Protein 1J3M (pdb70)

Solvent-accessible surface area: 12018 Å² total; per-residue (Å²): 84,8,109,63,55,10,200,18,85,56,80,88,0,48,62,72,2,78,54,8,1,165,120,19,34,9,29,38,51,20,79,12,58,15,16,52,40,10,126,87,137,68,58,59,148,97,76,50,23,15,6,0,0,0,15,12,20,73,9,12,7,113,2,18,130,70,38,45,48,0,0,21,8,27,15,13,10,0,0,0,34,95,32,181,128,20,8,21,0,2,6,11,10,12,68,92,12,13,154,37,29,88,124,53,32,42,145,70,3,45,90,17,3,82,66,10,62,66,74,0,33,132,1,19,78,100,43,58,21,122,66,43,11,166,27,93,43,80,94,0,52,70,48,3,69,41,1,2,155,112,32,34,7,30,37,60,21,75,11,61,13,15,54,30,6,110,84,121,61,64,52,126,59,78,55,19,14,6,0,1,0,16,13,25,71,12,11,10,100,2,22,126,45,24,59,39,0,0,26,20,29,15,21,12,0,0,0,49,88,25,165,129,23,10,12,0,2,3,6,8,10,92,72,10,19,188,44,19,76,128,102,18,45,176,66,0,53,78,11,4,86,64,11,72,60,76,0,35,148,3,19,82,127,43

B-factor: mean 29.42, std 8.95, range [5.12, 63.06]

Nearest PDB structures (foldseek):
  1j3m-assembly1_B  TM=1.008E+00  e=5.230E-26  Thermus thermophilus
  1q9u-assembly1_B  TM=8.812E-01  e=5.799E-11  Geobacillus stearothermophilus
  7tj1-assembly1_C  TM=7.420E-01  e=6.033E-09  Brucella abortus 2308
  1j3m-assembly1_B  TM=9.957E-01  e=4.134E-24  Thermus thermophilus
  1q9u-assembly1_B  TM=9.232E-01  e=4.031E-11  Geobacillus stearothermophilus

Secondary structure (DSSP, 8-state):
-EEEEESS-HHHHHHHHHHHHHHTT-EEEEEEEHHHHHHHHH------EEEEEEE-HHHHHHHHHH-GGGGGG-SEEEEEEEETTEEEEEE--HHHHGGGS-HHHHHHHHHHHHHHHH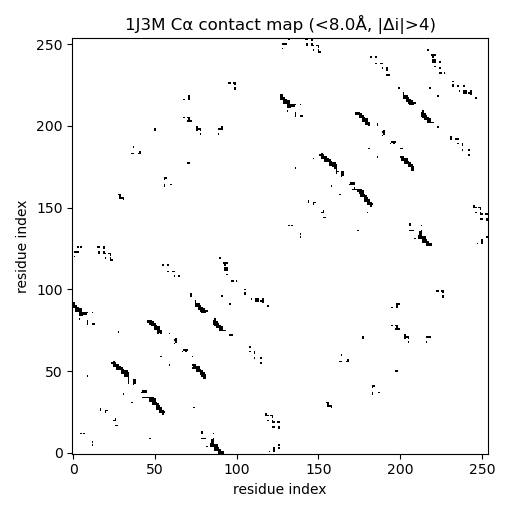HHHHHHHH-/--EEEESS-HHHHHHHHHHHHHHTT-EEEEEEEHHHHHHHHH------EEEEEEE-HHHHHHHHHH-GGGGGT-SEEEEEEEETTEEEEEE--HHHHGGGS-HHHHHHHHHHHHHHHHHHHHHHHH-

Structure (mmCIF, N/CA/C/O backbone):
data_1J3M
#
_entry.id   1J3M
#
_cell.length_a   41.603
_cell.length_b   78.811
_cell.length_c   44.688
_cell.angle_alpha   90.00
_cell.angle_beta   116.64
_cell.angle_gamma   90.00
#
_symmetry.space_group_name_H-M   'P 1 21 1'
#
loop_
_entity.id
_entity.type
_entity.pdbx_description
1 polymer 'the conserved hypothetical protein TT1751'
2 non-polymer 'SULFITE ION'
3 water water
#
loop_
_atom_site.group_PDB
_atom_site.id
_atom_site.type_symbol
_atom_site.label_atom_id
_atom_site.label_alt_id
_atom_site.label_comp_id
_atom_site.label_asym_id
_atom_site.label_entity_id
_atom_site.label_seq_id
_atom_site.pdbx_PDB_ins_code
_atom_site.Cartn_x
_atom_site.Cartn_y
_atom_site.Cartn_z
_atom_site.occupancy
_atom_site.B_iso_or_equiv
_atom_site.auth_seq_id
_atom_site.auth_comp_id
_atom_site.auth_asym_id
_atom_site.auth_atom_id
_atom_site.pdbx_PDB_model_num
ATOM 1 N N . GLY A 1 3 ? -2.620 -2.852 14.626 1.00 42.07 3 GLY A N 1
ATOM 2 C CA . GLY A 1 3 ? -1.397 -3.740 14.520 1.00 41.00 3 GLY A CA 1
ATOM 3 C C . GLY A 1 3 ? -0.202 -2.810 14.577 1.00 39.57 3 GLY A C 1
ATOM 4 O O . GLY A 1 3 ? 0.541 -2.783 15.578 1.00 40.19 3 GLY A O 1
ATOM 5 N N . MET A 1 4 ? -0.063 -2.037 13.490 1.00 36.63 4 MET A N 1
ATOM 6 C CA . MET A 1 4 ? 0.794 -0.877 13.355 1.00 33.94 4 MET A CA 1
ATOM 7 C C . MET A 1 4 ? -0.210 0.321 13.303 1.00 33.37 4 MET A C 1
ATOM 8 O O . MET A 1 4 ? -0.960 0.499 12.313 1.00 32.72 4 MET A O 1
ATOM 13 N N . ARG A 1 5 ? -0.199 1.117 14.356 1.00 31.23 5 ARG A N 1
ATOM 14 C CA . ARG A 1 5 ? -1.168 2.188 14.615 1.00 31.19 5 ARG A CA 1
ATOM 15 C C . ARG A 1 5 ? -0.381 3.229 15.332 1.00 29.52 5 ARG A C 1
ATOM 16 O O . ARG A 1 5 ? 0.386 2.896 16.249 1.00 29.29 5 ARG A O 1
ATOM 24 N N . LYS A 1 6 ? -0.593 4.487 14.991 1.00 28.27 6 LYS A N 1
ATOM 25 C CA . LYS A 1 6 ? 0.053 5.576 15.732 1.00 27.70 6 LYS A CA 1
ATOM 26 C C . LYS A 1 6 ? -0.857 6.785 15.579 1.00 27.48 6 LYS A C 1
ATOM 27 O O . LYS A 1 6 ? -1.474 6.951 14.471 1.00 26.58 6 LYS A O 1
ATOM 33 N N . THR A 1 7 ? -1.039 7.577 16.667 1.00 25.39 7 THR A N 1
ATOM 34 C CA . THR A 1 7 ? -1.824 8.856 16.557 1.00 24.38 7 THR A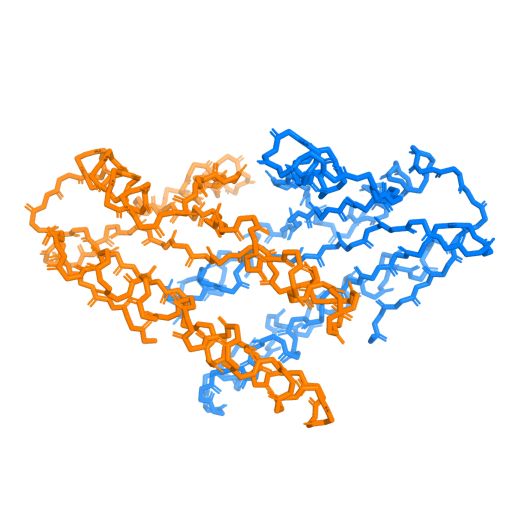 CA 1
ATOM 35 C C . THR A 1 7 ? -0.859 9.979 16.477 1.00 24.62 7 THR A C 1
ATOM 36 O O . THR A 1 7 ? 0.083 10.011 17.243 1.00 24.59 7 THR A O 1
ATOM 40 N N . LEU A 1 8 ? -1.023 10.848 15.498 1.00 24.37 8 LEU A N 1
ATOM 41 C CA . LEU A 1 8 ? -0.190 12.027 15.344 1.00 26.14 8 LEU A CA 1
ATOM 42 C C . LEU A 1 8 ? -0.976 13.287 15.782 1.00 27.38 8 LEU A C 1
ATOM 43 O O . LEU A 1 8 ? -2.197 13.411 15.521 1.00 27.07 8 LEU A O 1
ATOM 48 N N . LYS A 1 9 ? -0.255 14.223 16.404 1.00 27.57 9 LYS A N 1
ATOM 49 C CA . LYS A 1 9 ? -0.810 15.527 16.728 1.00 29.41 9 LYS A CA 1
ATOM 50 C C . LYS A 1 9 ? -0.479 16.362 15.512 1.00 29.13 9 LYS A C 1
ATOM 51 O O . LYS A 1 9 ? 0.625 16.972 15.438 1.00 29.43 9 LYS A O 1
ATOM 57 N N . ALA A 1 10 ? -1.392 16.339 14.524 1.00 25.92 10 ALA A N 1
ATOM 58 C CA . ALA A 1 10 ? -1.081 16.896 13.211 1.00 25.05 10 ALA A CA 1
ATOM 59 C C . ALA A 1 10 ? -2.401 17.120 12.495 1.00 23.59 10 ALA A C 1
ATOM 60 O O . ALA A 1 10 ? -3.372 16.480 12.837 1.00 24.34 10 ALA A O 1
ATOM 62 N N . THR A 1 11 ? -2.484 18.010 11.520 1.00 22.91 11 THR A N 1
ATOM 63 C CA . THR A 1 11 ? -3.782 18.158 10.831 1.00 21.44 11 THR A CA 1
ATOM 64 C C . THR A 1 11 ? -3.815 16.997 9.859 1.00 22.25 11 THR A C 1
ATOM 65 O O . THR A 1 11 ? -2.788 16.320 9.712 1.00 21.39 11 THR A O 1
ATOM 69 N N . LEU A 1 12 ? -4.952 16.793 9.183 1.00 20.33 12 LEU A N 1
ATOM 70 C CA . LEU A 1 12 ? -5.031 15.772 8.168 1.00 23.00 12 LEU A CA 1
ATOM 71 C C . LEU A 1 12 ? -3.983 15.941 7.119 1.00 22.69 12 LEU A C 1
ATOM 72 O O . LEU A 1 12 ? -3.310 14.997 6.800 1.00 22.56 12 LEU A O 1
ATOM 77 N N . ALA A 1 13 ? -3.852 17.147 6.546 1.00 22.65 13 ALA A N 1
ATOM 78 C CA . ALA A 1 13 ? -2.884 17.367 5.433 1.00 22.05 13 ALA A CA 1
ATOM 79 C C . ALA A 1 13 ? -1.489 17.197 5.890 1.00 21.48 13 ALA A C 1
ATOM 80 O O . ALA A 1 13 ? -0.666 16.650 5.164 1.00 20.85 13 ALA A O 1
ATOM 82 N N . GLU A 1 14 ? -1.196 17.620 7.113 1.00 20.50 14 GLU A N 1
ATOM 83 C CA . GLU A 1 14 ? 0.131 17.364 7.659 1.00 21.88 14 GLU A CA 1
ATOM 84 C C . GLU A 1 14 ? 0.408 15.891 7.795 1.00 20.90 14 GLU A C 1
ATOM 85 O O . GLU A 1 14 ? 1.447 15.471 7.419 1.00 22.66 14 GLU A O 1
ATOM 91 N N . ALA A 1 15 ? -0.484 15.154 8.456 1.00 21.06 15 ALA A N 1
ATOM 92 C CA . ALA A 1 15 ? -0.369 13.677 8.611 1.00 22.36 15 ALA A CA 1
ATOM 93 C C . ALA A 1 15 ? -0.184 12.979 7.256 1.00 23.78 15 ALA A C 1
ATOM 94 O O . ALA A 1 15 ? 0.744 12.165 7.036 1.00 22.78 15 ALA A O 1
ATOM 96 N N . ARG A 1 16 ? -1.029 13.349 6.296 1.00 23.76 16 ARG A N 1
ATOM 97 C CA . ARG A 1 16 ? -0.881 12.765 4.979 1.00 22.91 16 ARG A CA 1
ATOM 98 C C . ARG A 1 16 ? 0.469 13.015 4.288 1.00 24.08 16 ARG A C 1
ATOM 99 O O . ARG A 1 16 ? 1.061 12.107 3.685 1.00 23.54 16 ARG A O 1
ATOM 107 N N . ALA A 1 17 ? 0.981 14.247 4.343 1.00 23.38 17 ALA A N 1
ATOM 108 C CA . ALA A 1 17 ? 2.342 14.491 3.835 1.00 21.62 17 ALA A CA 1
ATOM 109 C C . ALA A 1 17 ? 3.430 13.783 4.606 1.00 20.42 17 ALA A C 1
ATOM 110 O O . ALA A 1 17 ? 4.377 13.277 4.022 1.00 21.45 17 ALA A O 1
ATOM 112 N N . GLN A 1 18 ? 3.352 13.745 5.922 1.00 21.15 18 GLN A N 1
ATOM 113 C CA . GLN A 1 18 ? 4.352 13.007 6.644 1.00 21.15 18 GLN A CA 1
ATOM 114 C C . GLN A 1 18 ? 4.301 11.484 6.333 1.00 21.46 18 GLN A C 1
ATOM 115 O O . GLN A 1 18 ? 5.366 10.842 6.283 1.00 20.35 18 GLN A O 1
ATOM 121 N N . VAL A 1 19 ? 3.092 10.901 6.276 1.00 22.38 19 VAL A N 1
ATOM 122 C CA . VAL A 1 19 ? 2.932 9.489 5.830 1.00 22.52 19 VAL A CA 1
ATOM 123 C C . VAL A 1 19 ? 3.541 9.235 4.438 1.00 23.10 19 VAL A C 1
ATOM 124 O O . VAL A 1 19 ? 4.306 8.260 4.262 1.00 25.59 19 VAL A O 1
ATOM 128 N N . GLU A 1 20 ? 3.134 10.012 3.421 1.00 22.08 20 GLU A N 1
ATOM 129 C CA . GLU A 1 20 ? 3.691 9.833 2.087 1.00 22.46 20 GLU A CA 1
ATOM 130 C C . GLU A 1 20 ? 5.223 9.911 2.226 1.00 21.70 20 GLU A C 1
ATOM 131 O O . GLU A 1 20 ? 5.945 9.112 1.631 1.00 19.62 20 GLU A O 1
ATOM 137 N N . ALA A 1 21 ? 5.731 10.857 3.015 1.00 21.28 21 ALA A N 1
ATOM 138 C CA . ALA A 1 21 ? 7.193 11.010 3.039 1.00 21.70 21 ALA A CA 1
ATOM 139 C C . ALA A 1 21 ? 7.899 9.872 3.760 1.00 21.00 21 ALA A C 1
ATOM 140 O O . ALA A 1 21 ? 8.951 9.400 3.288 1.00 23.01 21 ALA A O 1
ATOM 142 N N . ALA A 1 22 ? 7.377 9.439 4.903 1.00 22.20 22 ALA A N 1
ATOM 143 C CA . ALA A 1 22 ? 7.979 8.291 5.586 1.00 20.62 22 ALA A CA 1
ATOM 144 C C . ALA A 1 22 ? 7.923 6.993 4.722 1.00 21.55 22 ALA A C 1
ATOM 145 O O . ALA A 1 22 ? 8.921 6.235 4.623 1.00 20.23 22 ALA A O 1
ATOM 147 N N . LEU A 1 23 ? 6.785 6.736 4.080 1.00 20.84 23 LEU A N 1
ATOM 148 C CA . LEU A 1 23 ? 6.676 5.591 3.125 1.00 21.59 23 LEU A CA 1
ATOM 149 C C . LEU A 1 23 ? 7.694 5.694 1.975 1.00 21.19 23 LEU A C 1
ATOM 150 O O . LEU A 1 23 ? 8.354 4.748 1.633 1.00 19.01 23 LEU A O 1
ATOM 155 N N . LYS A 1 24 ? 7.824 6.867 1.379 1.00 22.19 24 LYS A N 1
ATOM 156 C CA . LYS A 1 24 ? 8.734 7.002 0.243 1.00 24.39 24 LYS A CA 1
ATOM 157 C C . LYS A 1 24 ? 10.163 6.735 0.667 1.00 24.00 24 LYS A C 1
ATOM 158 O O . LYS A 1 24 ? 10.930 6.187 -0.093 1.00 25.64 24 LYS A O 1
ATOM 164 N N . GLU A 1 25 ? 10.540 7.120 1.881 1.00 25.77 25 GLU A N 1
ATOM 165 C CA . GLU A 1 25 ? 11.887 6.748 2.405 1.00 25.83 25 GLU A CA 1
ATOM 166 C C . GLU A 1 25 ? 12.135 5.254 2.418 1.00 26.45 25 GLU A C 1
ATOM 167 O O . GLU A 1 25 ? 13.307 4.821 2.419 1.00 26.86 25 GLU A O 1
ATOM 173 N N . GLU A 1 26 ? 11.052 4.453 2.460 1.00 25.03 26 GLU A N 1
ATOM 174 C CA . GLU A 1 26 ? 11.178 2.990 2.626 1.00 23.96 26 GLU A CA 1
ATOM 175 C C . GLU A 1 26 ? 10.793 2.235 1.346 1.00 22.96 26 GLU A C 1
ATOM 176 O O . GLU A 1 26 ? 10.735 1.008 1.328 1.00 24.55 26 GLU A O 1
ATOM 182 N N . GLY A 1 27 ? 10.594 2.953 0.250 1.00 22.70 27 GLY A N 1
ATOM 183 C CA . GLY A 1 27 ? 10.459 2.318 -1.023 1.00 21.82 27 GLY A CA 1
ATOM 184 C C . GLY A 1 27 ? 8.990 2.144 -1.405 1.00 21.94 27 GLY A C 1
ATOM 185 O O . GLY A 1 27 ? 8.700 1.511 -2.428 1.00 21.60 27 GLY A O 1
ATOM 186 N N . PHE A 1 28 ? 8.069 2.710 -0.611 1.00 21.00 28 PHE A N 1
ATOM 187 C CA . PHE A 1 28 ? 6.636 2.561 -0.858 1.00 20.76 28 PHE A CA 1
ATOM 188 C C . PHE A 1 28 ? 6.061 3.841 -1.419 1.00 22.32 28 PHE A C 1
ATOM 189 O O . PHE A 1 28 ? 6.197 4.902 -0.781 1.00 21.94 28 PHE A O 1
ATOM 197 N N . GLY A 1 29 ? 5.463 3.747 -2.611 1.00 22.66 29 GLY A N 1
ATOM 198 C CA . GLY A 1 29 ? 4.814 4.893 -3.238 1.00 22.76 29 GLY A CA 1
ATOM 199 C C . GLY A 1 29 ? 3.311 4.727 -3.060 1.00 23.23 29 GLY A C 1
ATOM 200 O O . GLY A 1 29 ? 2.864 3.607 -2.800 1.00 23.38 29 GLY A O 1
ATOM 201 N N . ILE A 1 30 ? 2.545 5.810 -3.184 1.00 23.12 30 ILE A N 1
ATOM 202 C CA . ILE A 1 30 ? 1.071 5.765 -3.069 1.00 23.34 30 ILE A CA 1
ATOM 203 C C . ILE A 1 30 ? 0.513 5.608 -4.431 1.00 23.94 30 ILE A C 1
ATOM 204 O O . ILE A 1 30 ? 0.737 6.483 -5.254 1.00 25.30 30 ILE A O 1
ATOM 209 N N . LEU A 1 31 ? -0.279 4.548 -4.658 1.00 24.82 31 LEU A N 1
ATOM 210 C CA . LEU A 1 31 ? -0.848 4.257 -5.958 1.00 25.04 31 LEU A CA 1
ATOM 211 C C . LEU A 1 31 ? -2.332 4.687 -6.098 1.00 25.15 31 LEU A C 1
ATOM 212 O O . LEU A 1 31 ? -2.798 4.995 -7.229 1.00 24.13 31 LEU A O 1
ATOM 217 N N . THR A 1 32 ? -3.081 4.594 -5.006 1.00 23.59 32 THR A N 1
ATOM 218 C CA . THR A 1 32 ? -4.529 4.892 -5.016 1.00 23.13 32 THR A CA 1
ATOM 219 C C . THR A 1 32 ? -4.858 5.738 -3.780 1.00 22.23 32 THR A C 1
ATOM 220 O O . THR A 1 32 ? -4.139 5.726 -2.7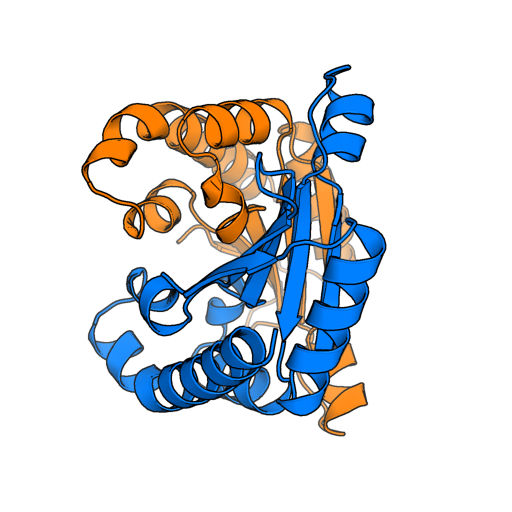75 1.00 20.79 32 THR A O 1
ATOM 224 N N . GLU A 1 33 ? -6.000 6.401 -3.836 1.00 21.35 33 GLU A N 1
ATOM 225 C CA . GLU A 1 33 ? -6.485 7.107 -2.672 1.00 20.56 33 GLU A CA 1
ATOM 226 C C . GLU A 1 33 ? -7.969 7.134 -2.750 1.00 20.32 33 GLU A C 1
ATOM 227 O O . GLU A 1 33 ? -8.526 7.443 -3.797 1.00 18.94 33 GLU A O 1
ATOM 233 N N . ILE A 1 34 ? -8.613 6.841 -1.626 1.00 21.36 34 ILE A N 1
ATOM 234 C CA . ILE A 1 34 ? -10.060 6.990 -1.514 1.00 22.31 34 ILE A CA 1
ATOM 235 C C . ILE A 1 34 ? -10.321 7.885 -0.324 1.00 22.01 34 ILE A C 1
ATOM 236 O O . ILE A 1 34 ? -9.894 7.587 0.816 1.00 22.40 34 ILE A O 1
ATOM 241 N N . ASP A 1 35 ? -11.028 8.968 -0.567 1.00 20.86 35 ASP A N 1
ATOM 242 C CA . ASP A 1 35 ? -11.551 9.785 0.525 1.00 20.58 35 ASP A CA 1
ATOM 243 C C . ASP A 1 35 ? -12.860 9.169 0.969 1.00 20.13 35 ASP A C 1
ATOM 244 O O . ASP A 1 35 ? -13.858 9.321 0.272 1.00 19.64 35 ASP A O 1
ATOM 249 N N . VAL A 1 36 ? -12.888 8.512 2.127 1.00 18.73 36 VAL A N 1
ATOM 250 C CA . VAL A 1 36 ? -14.070 7.727 2.507 1.00 19.79 36 VAL A CA 1
ATOM 251 C C . VAL A 1 36 ? -15.254 8.668 2.923 1.00 21.49 36 VAL A C 1
ATOM 252 O O . VAL A 1 36 ? -16.409 8.462 2.495 1.00 21.03 36 VAL A O 1
ATOM 256 N N . ALA A 1 37 ? -14.955 9.743 3.678 1.00 22.60 37 ALA A N 1
ATOM 257 C CA . ALA A 1 37 ? -15.970 10.765 4.054 1.00 24.64 37 ALA A CA 1
ATOM 258 C C . ALA A 1 37 ? -16.582 11.429 2.786 1.00 25.94 37 ALA A C 1
ATOM 259 O O . ALA A 1 37 ? -17.801 11.464 2.620 1.00 28.34 37 ALA A O 1
ATOM 261 N N . ALA A 1 38 ? -15.766 11.901 1.858 1.00 25.91 38 ALA A N 1
ATOM 262 C CA . ALA A 1 38 ? -16.305 12.477 0.622 1.00 25.86 38 ALA A CA 1
ATOM 263 C C . ALA A 1 38 ? -17.096 11.487 -0.272 1.00 26.42 38 ALA A C 1
ATOM 264 O O . ALA A 1 38 ? -18.115 11.842 -0.892 1.00 24.46 38 ALA A O 1
ATOM 266 N N . THR A 1 39 ? -16.695 10.226 -0.327 1.00 26.21 39 THR A N 1
ATOM 267 C CA . THR A 1 39 ? -17.482 9.381 -1.168 1.00 27.14 39 THR A CA 1
ATOM 268 C C . THR A 1 39 ? -18.757 8.924 -0.463 1.00 26.29 39 THR A C 1
ATOM 269 O O . THR A 1 39 ? -19.754 8.731 -1.153 1.00 25.33 39 THR A O 1
ATOM 273 N N . LEU A 1 40 ? -18.757 8.783 0.874 1.00 23.72 40 LEU A N 1
ATOM 274 C CA . LEU A 1 40 ? -20.038 8.490 1.561 1.00 25.76 40 LEU A CA 1
ATOM 275 C C . LEU A 1 40 ? -21.026 9.640 1.495 1.00 28.30 40 LEU A C 1
ATOM 276 O O . LEU A 1 40 ? -22.248 9.396 1.437 1.00 29.06 40 LEU A O 1
ATOM 281 N N . LYS A 1 41 ? -20.501 10.873 1.451 1.00 30.25 41 LYS A N 1
ATOM 282 C CA . LYS A 1 41 ? -21.336 12.043 1.237 1.00 33.07 41 LYS A CA 1
ATOM 283 C C . LYS A 1 41 ? -21.960 12.069 -0.167 1.00 33.57 41 LYS A C 1
ATOM 284 O O . LYS A 1 41 ? -23.165 12.172 -0.260 1.00 34.33 41 LYS A O 1
ATOM 290 N N . ALA A 1 42 ? -21.132 11.956 -1.219 1.00 34.71 42 ALA A N 1
ATOM 291 C CA . ALA A 1 42 ? -21.568 11.965 -2.606 1.00 34.99 42 ALA A CA 1
ATOM 292 C C . ALA A 1 42 ? -22.568 10.887 -2.946 1.00 35.75 42 ALA A C 1
ATOM 293 O O . ALA A 1 42 ? -23.557 11.172 -3.634 1.00 36.48 42 ALA A O 1
ATOM 295 N N . LYS A 1 43 ? -22.352 9.667 -2.433 1.00 34.81 43 LYS A N 1
ATOM 296 C CA . LYS A 1 43 ? -23.215 8.531 -2.750 1.00 34.46 43 LYS A CA 1
ATOM 297 C C . LYS A 1 43 ? -24.411 8.359 -1.818 1.00 34.23 43 LYS A C 1
ATOM 298 O O . LYS A 1 43 ? -25.490 7.988 -2.277 1.00 34.46 43 LYS A O 1
ATOM 304 N N . LEU A 1 44 ? -24.228 8.599 -0.523 1.00 33.89 44 LEU A N 1
ATOM 305 C CA . LEU A 1 44 ? -25.269 8.277 0.436 1.00 33.71 44 LEU A CA 1
ATOM 306 C C . LEU A 1 44 ? -25.858 9.522 1.122 1.00 34.63 44 LEU A C 1
ATOM 307 O O . LEU A 1 44 ? -26.904 9.424 1.732 1.00 35.08 44 LEU A O 1
ATOM 312 N N . GLY A 1 45 ? -25.211 10.678 0.993 1.00 35.73 45 GLY A N 1
ATOM 313 C CA . GLY A 1 45 ? -25.639 11.891 1.692 1.00 37.81 45 GLY A CA 1
ATOM 314 C C . GLY A 1 45 ? -25.192 11.924 3.151 1.00 39.53 45 GLY A C 1
ATOM 315 O O . GLY A 1 45 ? -25.694 12.733 3.961 1.00 40.28 45 GLY A O 1
ATOM 316 N N . LEU A 1 46 ? -24.239 11.059 3.508 1.00 39.87 46 LEU A N 1
ATOM 317 C CA . LEU A 1 46 ? -23.789 10.954 4.891 1.00 40.13 46 LEU A CA 1
ATOM 318 C C . LEU A 1 46 ? -22.674 11.950 5.187 1.00 40.85 46 LEU A C 1
ATOM 319 O O . LEU A 1 46 ? -21.881 12.307 4.298 1.00 39.94 46 LEU A O 1
ATOM 324 N N . GLU A 1 47 ? -22.654 12.386 6.454 1.00 41.28 47 GLU A N 1
ATOM 325 C CA . GLU A 1 47 ? -21.675 13.319 6.983 1.00 41.40 47 GLU A CA 1
ATOM 326 C C . GLU A 1 47 ? -20.847 12.585 8.021 1.00 40.10 47 GLU A C 1
ATOM 327 O O . GLU A 1 47 ? -21.317 12.287 9.127 1.00 41.10 47 GLU A O 1
ATOM 333 N N . LYS A 1 48 ? -19.602 12.306 7.651 1.00 37.29 48 LYS A N 1
ATOM 334 C CA . LYS A 1 48 ? -18.701 11.573 8.496 1.00 34.68 48 LYS A CA 1
ATOM 335 C C . LYS A 1 48 ? -17.371 12.337 8.692 1.00 32.17 48 LYS A C 1
ATOM 336 O O . LYS A 1 48 ? -16.991 13.194 7.883 1.00 29.88 48 LYS A O 1
ATOM 342 N N . PRO A 1 49 ? -16.663 12.077 9.765 1.00 30.73 49 PRO A N 1
ATOM 343 C CA . PRO A 1 49 ? -15.387 12.770 9.954 1.00 30.26 49 PRO A CA 1
ATOM 344 C C . PRO A 1 49 ? -14.310 12.288 8.979 1.00 28.00 49 PRO A C 1
ATOM 345 O O . PRO A 1 49 ? -14.509 11.257 8.343 1.00 28.33 49 PRO A O 1
ATOM 349 N N . PRO A 1 50 ? -13.251 13.067 8.812 1.00 27.33 50 PRO A N 1
ATOM 350 C CA . PRO A 1 50 ? -12.138 12.735 7.913 1.00 25.49 50 PRO A CA 1
ATOM 351 C C . PRO A 1 50 ? -11.671 11.273 8.059 1.00 23.50 50 PRO A C 1
ATOM 352 O O . PRO A 1 50 ? -11.430 10.801 9.171 1.00 23.62 50 PRO A O 1
ATOM 356 N N . TYR A 1 51 ? -11.478 10.620 6.926 1.00 21.74 51 TYR A N 1
ATOM 357 C CA . TYR A 1 51 ? -11.048 9.201 6.823 1.00 19.65 51 TYR A CA 1
ATOM 358 C C . TYR A 1 51 ? -10.552 8.994 5.407 1.00 18.78 51 TYR A C 1
ATOM 359 O O . TYR A 1 51 ? -11.340 9.062 4.453 1.00 18.99 51 TYR A O 1
ATOM 368 N N . LEU A 1 52 ? -9.276 8.710 5.253 1.00 17.44 52 LEU A N 1
ATOM 369 C CA . LEU A 1 52 ? -8.695 8.419 3.925 1.00 18.53 52 LEU A CA 1
ATOM 370 C C . LEU A 1 52 ? -8.163 7.016 3.879 1.00 16.97 52 LEU A C 1
ATOM 371 O O . LEU A 1 52 ? -7.686 6.531 4.889 1.00 17.08 52 LEU A O 1
ATOM 376 N N . ILE A 1 53 ? -8.180 6.400 2.709 1.00 17.25 53 ILE A N 1
ATOM 377 C CA . ILE A 1 53 ? -7.489 5.090 2.515 1.00 17.65 53 ILE A CA 1
ATOM 378 C C . ILE A 1 53 ? -6.538 5.291 1.407 1.00 18.33 53 ILE A C 1
ATOM 379 O O . ILE A 1 53 ? -6.938 5.598 0.265 1.00 18.16 53 ILE A O 1
ATOM 384 N N . LEU A 1 54 ? -5.264 5.069 1.698 1.00 17.69 54 LEU A N 1
ATOM 385 C CA . LEU A 1 54 ? -4.218 5.186 0.658 1.00 20.33 54 LEU A CA 1
ATOM 386 C C . LEU A 1 54 ? -3.753 3.750 0.313 1.00 19.32 54 LEU A C 1
ATOM 387 O O . LEU A 1 54 ? -3.646 2.946 1.222 1.00 20.55 54 LEU A O 1
ATOM 392 N N . GLY A 1 55 ? -3.477 3.434 -0.955 1.00 20.78 55 GLY A N 1
ATOM 393 C CA . GLY A 1 55 ? -3.055 2.064 -1.339 1.00 16.60 55 GLY A CA 1
ATOM 394 C C . GLY A 1 55 ? -1.572 2.263 -1.670 1.00 18.28 55 GLY A C 1
ATOM 395 O O . GLY A 1 55 ? -1.231 2.958 -2.579 1.00 21.16 55 GLY A O 1
ATOM 396 N N . ALA A 1 56 ? -0.682 1.763 -0.864 1.00 17.66 56 ALA A N 1
ATOM 397 C CA . ALA A 1 56 ? 0.753 1.975 -1.058 1.00 18.88 56 ALA A CA 1
ATOM 398 C C . ALA A 1 56 ? 1.429 0.688 -1.471 1.00 19.60 56 ALA A C 1
ATOM 399 O O . ALA A 1 56 ? 0.982 -0.380 -1.089 1.00 19.47 56 ALA A O 1
ATOM 401 N N . CYS A 1 57 ? 2.522 0.801 -2.213 1.00 20.72 57 CYS A N 1
ATOM 402 C CA . CYS A 1 57 ? 3.138 -0.310 -2.897 1.00 23.20 57 CYS A CA 1
ATOM 403 C C . CYS A 1 57 ? 4.640 -0.090 -3.078 1.00 21.45 57 CYS A C 1
ATOM 404 O O . CYS A 1 57 ? 5.054 0.958 -3.478 1.00 21.40 57 CYS A O 1
ATOM 407 N N . ASN A 1 58 ? 5.447 -1.079 -2.759 1.00 21.18 58 ASN A N 1
ATOM 408 C CA . ASN A 1 58 ? 6.844 -1.199 -3.250 1.00 20.38 58 ASN A CA 1
ATOM 409 C C . ASN A 1 58 ? 6.863 -2.053 -4.527 1.00 20.70 58 ASN A C 1
ATOM 410 O O . ASN A 1 58 ? 6.578 -3.239 -4.457 1.00 22.35 58 ASN A O 1
ATOM 415 N N . PRO A 1 59 ? 7.183 -1.502 -5.693 1.00 20.89 59 PRO A N 1
ATOM 416 C CA . PRO A 1 59 ? 7.072 -2.265 -6.940 1.00 20.67 59 PRO A CA 1
ATOM 417 C C . PRO A 1 59 ? 7.916 -3.568 -6.933 1.00 19.94 59 PRO A C 1
ATOM 418 O O . PRO A 1 59 ? 7.455 -4.561 -7.438 1.00 15.69 59 PRO A O 1
ATOM 422 N N . ASN A 1 60 ? 9.112 -3.558 -6.334 1.00 18.86 60 ASN A N 1
ATOM 423 C CA . ASN A 1 60 ? 9.945 -4.741 -6.375 1.00 19.61 60 ASN A CA 1
ATOM 424 C C . ASN A 1 60 ? 9.314 -5.903 -5.604 1.00 19.87 60 ASN A C 1
ATOM 425 O O . ASN A 1 60 ? 9.258 -7.012 -6.111 1.00 20.29 60 ASN A O 1
ATOM 430 N N . LEU A 1 61 ? 8.840 -5.631 -4.391 1.00 18.67 61 LEU A N 1
ATOM 431 C CA . LEU A 1 61 ? 8.232 -6.658 -3.519 1.00 19.32 61 LEU A CA 1
ATOM 432 C C . LEU A 1 61 ? 6.884 -7.107 -4.098 1.00 19.31 61 LEU A C 1
ATOM 433 O O . LEU A 1 61 ? 6.544 -8.295 -4.058 1.00 18.66 61 LEU A O 1
ATOM 438 N N . ALA A 1 62 ? 6.122 -6.150 -4.631 1.00 17.51 62 ALA A N 1
ATOM 439 C CA . ALA A 1 62 ? 4.880 -6.513 -5.377 1.00 18.12 62 ALA A CA 1
ATOM 440 C C . ALA A 1 62 ? 5.153 -7.410 -6.577 1.00 18.44 62 ALA A C 1
ATOM 441 O O . ALA A 1 62 ? 4.463 -8.405 -6.783 1.00 18.65 62 ALA A O 1
ATOM 443 N N . ALA A 1 63 ? 6.156 -7.069 -7.405 1.00 19.80 63 ALA A N 1
ATOM 444 C CA . ALA A 1 63 ? 6.411 -7.853 -8.584 1.00 18.86 63 ALA A CA 1
ATOM 445 C C . ALA A 1 63 ? 6.815 -9.248 -8.158 1.00 21.25 63 ALA A C 1
ATOM 446 O O . ALA A 1 63 ? 6.456 -10.234 -8.802 1.00 21.40 63 ALA A O 1
ATOM 448 N N . ARG A 1 64 ? 7.605 -9.333 -7.085 1.00 20.20 64 ARG A N 1
ATOM 449 C CA . ARG A 1 64 ? 8.024 -10.647 -6.606 1.00 20.52 64 ARG A CA 1
ATOM 450 C C . ARG A 1 64 ? 6.863 -11.480 -6.107 1.00 18.31 64 ARG A C 1
ATOM 451 O O . ARG A 1 64 ? 6.780 -12.669 -6.368 1.00 18.39 64 ARG A O 1
ATOM 459 N N . ALA A 1 65 ? 5.972 -10.878 -5.364 1.00 17.58 65 ALA A N 1
ATOM 460 C CA . ALA A 1 65 ? 4.821 -11.614 -4.891 1.00 17.76 65 ALA A CA 1
ATOM 461 C C . ALA A 1 65 ? 3.920 -12.109 -6.047 1.00 18.06 65 ALA A C 1
ATOM 462 O O . ALA A 1 65 ? 3.458 -13.272 -6.022 1.00 19.53 65 ALA A O 1
ATOM 464 N N . LEU A 1 66 ? 3.646 -11.232 -7.020 1.00 17.53 66 LEU A N 1
ATOM 465 C CA . LEU A 1 66 ? 2.775 -11.539 -8.161 1.00 19.52 66 LEU A CA 1
ATOM 466 C C . LEU A 1 66 ? 3.408 -12.601 -9.097 1.00 19.43 66 LEU A C 1
ATOM 467 O O . LEU A 1 66 ? 2.725 -13.390 -9.747 1.00 18.32 66 LEU A O 1
ATOM 472 N N . GLU A 1 67 ? 4.725 -12.585 -9.213 1.00 20.60 67 GLU A N 1
ATOM 473 C CA . GLU A 1 67 ? 5.419 -13.614 -9.950 1.00 20.93 67 GLU A CA 1
ATOM 474 C C . GLU A 1 67 ? 5.258 -15.029 -9.293 1.00 22.69 67 GLU A C 1
ATOM 475 O O . GLU A 1 67 ? 4.981 -16.007 -9.999 1.00 22.96 67 GLU A O 1
ATOM 481 N N . ALA A 1 68 ? 5.471 -15.156 -7.991 1.00 21.72 68 ALA A N 1
ATOM 482 C CA . ALA A 1 68 ? 5.158 -16.399 -7.250 1.00 22.47 68 ALA A CA 1
ATOM 483 C C . ALA A 1 68 ? 3.689 -16.855 -7.262 1.00 21.65 68 ALA A C 1
ATOM 484 O O . ALA A 1 68 ? 3.391 -18.049 -7.319 1.00 23.05 68 ALA A O 1
ATOM 486 N N . LEU A 1 69 ? 2.762 -15.912 -7.175 1.00 21.70 69 LEU A N 1
ATOM 487 C CA . LEU A 1 69 ? 1.318 -16.176 -6.980 1.00 21.02 69 LEU A CA 1
ATOM 488 C C . LEU A 1 69 ? 0.462 -15.050 -7.605 1.00 22.21 69 LEU A C 1
ATOM 489 O O . LEU A 1 69 ? 0.162 -14.028 -6.948 1.00 18.02 69 LEU A O 1
ATOM 494 N N . PRO A 1 70 ? 0.111 -15.249 -8.880 1.00 23.28 70 PRO A N 1
ATOM 495 C CA . PRO A 1 70 ? -0.584 -14.203 -9.667 1.00 26.06 70 PRO A CA 1
ATOM 496 C C . PRO A 1 70 ? -1.900 -13.722 -9.053 1.00 27.27 70 PRO A C 1
ATOM 497 O O . PRO A 1 70 ? -2.218 -12.547 -9.158 1.00 30.21 70 PRO A O 1
ATOM 501 N N . GLU A 1 71 ? -2.625 -14.573 -8.353 1.00 28.18 71 GLU A N 1
ATOM 502 C CA . GLU A 1 71 ? -3.855 -14.122 -7.690 1.00 29.02 71 GLU A CA 1
ATOM 503 C C . GLU A 1 71 ? -3.644 -13.199 -6.488 1.00 27.15 71 GLU A C 1
ATOM 504 O O . GLU A 1 71 ? -4.649 -12.753 -5.856 1.00 25.96 71 GLU A O 1
ATOM 510 N N . ILE A 1 72 ? -2.380 -12.900 -6.161 1.00 24.92 72 ILE A N 1
ATOM 511 C CA . ILE A 1 72 ? -2.069 -12.137 -4.929 1.00 23.17 72 ILE A CA 1
ATOM 512 C C . ILE A 1 72 ? -2.447 -10.688 -5.130 1.00 22.27 72 ILE A C 1
ATOM 513 O O . ILE A 1 72 ? -2.559 -9.896 -4.164 1.00 21.76 72 ILE A O 1
ATOM 518 N N . GLY A 1 73 ? -2.732 -10.343 -6.365 1.00 22.12 73 GLY A N 1
ATOM 519 C CA . GLY A 1 73 ? -3.246 -9.018 -6.657 1.00 21.33 73 GLY A CA 1
ATOM 520 C C . GLY A 1 73 ? -4.519 -8.676 -5.943 1.00 20.51 73 GLY A C 1
ATOM 521 O O . GLY A 1 73 ? -4.853 -7.520 -5.739 1.00 20.54 73 GLY A O 1
ATOM 522 N N . LEU A 1 74 ? -5.247 -9.703 -5.565 1.00 21.74 74 LEU A N 1
ATOM 523 C CA . LEU A 1 74 ? -6.463 -9.535 -4.763 1.00 21.08 74 LEU A CA 1
ATOM 524 C C . LEU A 1 74 ? -6.191 -8.951 -3.374 1.00 22.82 74 LEU A C 1
ATOM 525 O O . LEU A 1 74 ? -7.102 -8.439 -2.736 1.00 22.80 74 LEU A O 1
ATOM 530 N N . LEU A 1 75 ? -4.965 -9.079 -2.905 1.00 20.91 75 LEU A N 1
ATOM 531 C CA . LEU A 1 75 ? -4.616 -8.556 -1.596 1.00 24.52 75 LEU A CA 1
ATOM 532 C C . LEU A 1 75 ? -3.577 -7.432 -1.765 1.00 25.93 75 LEU A C 1
ATOM 533 O O . LEU A 1 75 ? -2.774 -7.251 -0.871 1.00 28.08 75 LEU A O 1
ATOM 538 N N . LEU A 1 76 ? -3.503 -6.775 -2.927 1.00 26.63 76 LEU A N 1
ATOM 539 C CA . LEU A 1 76 ? -2.590 -5.604 -3.051 1.00 26.80 76 LEU A CA 1
ATOM 540 C C . LEU A 1 76 ? -3.446 -4.388 -3.363 1.00 26.55 76 LEU A C 1
ATOM 541 O O . LEU A 1 76 ? -4.551 -4.563 -3.834 1.00 29.44 76 LEU A O 1
ATOM 546 N N . PRO A 1 77 ? -3.046 -3.168 -3.071 1.00 25.54 77 PRO A N 1
ATOM 547 C CA . PRO A 1 77 ? -1.758 -2.774 -2.474 1.00 24.00 77 PRO A CA 1
ATOM 548 C C . PRO A 1 77 ? -1.862 -2.841 -0.936 1.00 23.58 77 PRO A C 1
ATOM 549 O O . PRO A 1 77 ? -2.881 -3.313 -0.420 1.00 21.59 77 PRO A O 1
ATOM 553 N N . CYS A 1 78 ? -0.838 -2.397 -0.199 1.00 23.16 78 CYS A N 1
ATOM 554 C CA . CYS A 1 78 ? -0.933 -2.273 1.261 1.00 24.95 78 CYS A CA 1
ATOM 555 C C . CYS A 1 78 ? -1.777 -1.040 1.711 1.00 23.61 78 CYS A C 1
ATOM 556 O O . CYS A 1 78 ? -1.384 0.097 1.399 1.00 24.18 78 CYS A O 1
ATOM 559 N N . ASN A 1 79 ? -2.904 -1.224 2.416 1.00 20.36 79 ASN A N 1
ATOM 560 C CA . ASN A 1 79 ? -3.728 -0.053 2.769 1.00 19.09 79 ASN A CA 1
ATOM 561 C C . ASN A 1 79 ? -3.130 0.696 3.945 1.00 18.86 79 ASN A C 1
ATOM 562 O O . ASN A 1 79 ? -2.578 0.057 4.879 1.00 16.07 79 ASN A O 1
ATOM 567 N N . VAL A 1 80 ? -3.260 2.030 3.886 1.00 18.33 80 VAL A N 1
ATOM 568 C CA . VAL A 1 80 ? -2.866 2.926 5.013 1.00 17.72 80 VAL A CA 1
ATOM 569 C C . VAL A 1 80 ? -4.072 3.782 5.322 1.00 18.63 80 VAL A C 1
ATOM 570 O O . VAL A 1 80 ? -4.539 4.511 4.450 1.00 19.33 80 VAL A O 1
ATOM 574 N N . VAL A 1 81 ? -4.613 3.669 6.518 1.00 17.90 81 VAL A N 1
ATOM 575 C CA . VAL A 1 81 ? -5.735 4.506 6.870 1.00 19.01 81 VAL A CA 1
ATOM 576 C C . VAL A 1 81 ? -5.239 5.698 7.657 1.00 19.67 81 VAL A C 1
ATOM 577 O O . VAL A 1 81 ? -4.412 5.555 8.570 1.00 21.26 81 VAL A O 1
ATOM 581 N N . LEU A 1 82 ? -5.794 6.866 7.334 1.00 21.29 82 LEU A N 1
ATOM 582 C CA . LEU A 1 82 ? -5.632 8.087 8.130 1.00 21.11 82 LEU A CA 1
ATOM 583 C C . LEU A 1 82 ? -7.030 8.543 8.479 1.00 22.48 82 LEU A C 1
ATOM 584 O O . LEU A 1 82 ? -7.846 8.835 7.612 1.00 20.57 82 LEU A O 1
ATOM 589 N N . ARG A 1 83 ? -7.288 8.680 9.774 1.00 23.07 83 ARG A N 1
ATOM 590 C CA . ARG A 1 83 ? -8.610 9.075 10.180 1.00 24.51 83 ARG A CA 1
ATOM 591 C C . ARG A 1 83 ? -8.548 10.071 11.329 1.00 24.68 83 ARG A C 1
ATOM 592 O O . ARG A 1 83 ? -7.582 10.110 12.117 1.00 23.48 83 ARG A O 1
ATOM 600 N N . GLU A 1 84 ? -9.566 10.911 11.415 1.00 27.90 84 GLU A N 1
ATOM 601 C CA . GLU A 1 84 ? -9.647 11.855 12.546 1.00 30.55 84 GLU A CA 1
ATOM 602 C C . GLU A 1 84 ? -9.789 11.089 13.863 1.00 32.33 84 GLU A C 1
ATOM 603 O O . GLU A 1 84 ? -10.587 10.195 13.950 1.00 34.32 84 GLU A O 1
ATOM 609 N N . ALA A 1 85 ? -8.976 11.419 14.867 1.00 35.16 85 ALA A N 1
ATOM 610 C CA . ALA A 1 85 ? -9.164 10.884 16.222 1.00 38.57 85 ALA A CA 1
ATOM 611 C C . ALA A 1 85 ? -9.257 12.050 17.196 1.00 40.56 85 ALA A C 1
ATOM 612 O O . ALA A 1 85 ? -8.985 13.215 16.818 1.00 42.29 85 ALA A O 1
ATOM 614 N N . GLU A 1 86 ? -9.571 11.739 18.458 1.00 43.50 86 GLU A N 1
ATOM 615 C CA . GLU A 1 86 ? -9.666 12.752 19.519 1.00 45.40 86 GLU A CA 1
ATOM 616 C C . GLU A 1 86 ? -8.375 13.527 19.645 1.00 45.46 86 GLU A C 1
ATOM 617 O O . GLU A 1 86 ? -8.368 14.756 19.675 1.00 45.88 86 GLU A O 1
ATOM 623 N N . GLU A 1 87 ? -7.288 12.764 19.730 1.00 46.12 87 GLU A N 1
ATOM 624 C CA . GLU A 1 87 ? -5.946 13.263 19.987 1.00 45.63 87 GLU A CA 1
ATOM 625 C C . GLU A 1 87 ? -5.182 13.607 18.704 1.00 43.20 87 GLU A C 1
ATOM 626 O O . GLU A 1 87 ? -3.972 13.895 18.771 1.00 44.10 87 GLU A O 1
ATOM 632 N N . GLY A 1 88 ? -5.877 13.548 17.561 1.00 40.43 88 GLY A N 1
ATOM 633 C CA . GLY A 1 88 ? -5.428 14.167 16.312 1.00 37.36 88 GLY A CA 1
ATOM 634 C C . GLY A 1 88 ? -5.792 13.318 15.091 1.00 34.05 88 GLY A C 1
ATOM 635 O O . GLY A 1 88 ? -6.972 13.155 14.816 1.00 34.23 88 GLY 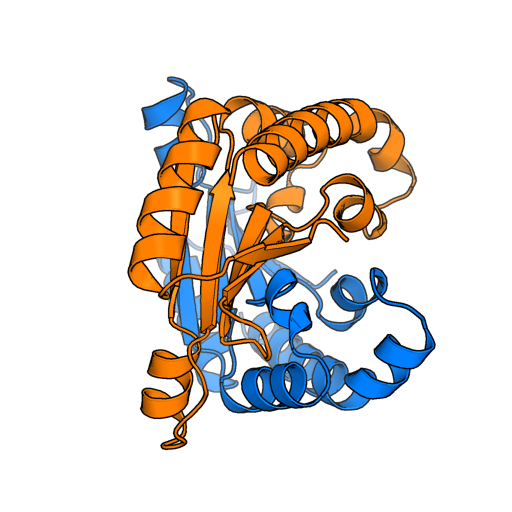A O 1
ATOM 636 N N . VAL A 1 89 ? -4.781 12.789 14.388 1.00 30.13 89 VAL A N 1
ATOM 637 C CA . VAL A 1 89 ? -4.979 11.862 13.292 1.00 26.14 89 VAL A CA 1
ATOM 638 C C . VAL A 1 89 ? -4.295 10.491 13.515 1.00 25.06 89 VAL A C 1
ATOM 639 O O . VAL A 1 89 ? -3.069 10.386 13.707 1.00 23.22 89 VAL A O 1
ATOM 643 N N . GLU A 1 90 ? -5.112 9.461 13.466 1.00 24.53 90 GLU A N 1
ATOM 644 C CA . GLU A 1 90 ? -4.642 8.075 13.642 1.00 23.70 90 GLU A CA 1
ATOM 645 C C . GLU A 1 90 ? -4.257 7.457 12.294 1.00 22.59 90 GLU A C 1
ATOM 646 O O . GLU A 1 90 ? -5.014 7.504 11.331 1.00 22.93 90 GLU A O 1
ATOM 652 N N . VAL A 1 91 ? -3.059 6.912 12.255 1.00 22.01 91 VAL A N 1
ATOM 653 C CA . VAL A 1 91 ? -2.523 6.288 11.091 1.00 20.42 91 VAL A CA 1
ATOM 654 C C . VAL A 1 91 ? -2.529 4.782 11.356 1.00 20.77 91 VAL A C 1
ATOM 655 O O . VAL A 1 91 ? -2.040 4.360 12.375 1.00 20.13 91 VAL A O 1
ATOM 659 N N . LEU A 1 92 ? -3.092 3.981 10.449 1.00 20.28 92 LEU A N 1
ATOM 660 C CA . LEU A 1 92 ? -3.095 2.514 10.611 1.00 19.06 92 LEU A CA 1
ATOM 661 C C . LEU A 1 92 ? -2.537 1.928 9.316 1.00 20.10 92 LEU A C 1
ATOM 662 O O . LEU A 1 92 ? -2.890 2.332 8.235 1.00 20.59 92 LEU A O 1
ATOM 667 N N . ILE A 1 93 ? -1.658 0.977 9.432 1.00 19.78 93 ILE A N 1
ATOM 668 C CA . ILE A 1 93 ? -1.058 0.413 8.265 1.00 20.81 93 ILE A CA 1
ATOM 669 C C . ILE A 1 93 ? -1.319 -1.102 8.310 1.00 21.98 93 ILE A C 1
ATOM 670 O O . ILE A 1 93 ? -1.087 -1.753 9.345 1.00 21.33 93 ILE A O 1
ATOM 675 N N . GLN A 1 94 ? -1.803 -1.624 7.195 1.00 21.44 94 GLN A N 1
ATOM 676 C CA . GLN A 1 94 ? -2.073 -3.039 7.013 1.00 24.19 94 GLN A CA 1
ATOM 677 C C . GLN A 1 94 ? -0.757 -3.819 7.127 1.00 24.40 94 GLN A C 1
ATOM 678 O O . GLN A 1 94 ? 0.309 -3.392 6.679 1.00 23.20 94 GLN A O 1
ATOM 684 N N . ASP A 1 95 ? -0.815 -4.885 7.911 1.00 24.46 95 ASP A N 1
ATOM 685 C CA . ASP A 1 95 ? 0.350 -5.692 8.106 1.00 25.44 95 ASP A CA 1
ATOM 686 C C . ASP A 1 95 ? 0.259 -6.811 7.048 1.00 24.71 95 ASP A C 1
ATOM 687 O O . ASP A 1 95 ? -0.712 -7.556 7.056 1.00 24.43 95 ASP A O 1
ATOM 692 N N . PRO A 1 96 ? 1.247 -6.910 6.154 1.00 25.86 96 PRO A N 1
ATOM 693 C CA . PRO A 1 96 ? 1.240 -7.887 5.051 1.00 26.89 96 PRO A CA 1
ATOM 694 C C . PRO A 1 96 ? 1.190 -9.346 5.452 1.00 26.19 96 PRO A C 1
ATOM 695 O O . PRO A 1 96 ? 0.576 -10.177 4.730 1.00 25.78 96 PRO A O 1
ATOM 699 N N . LYS A 1 97 ? 1.857 -9.631 6.555 1.00 25.21 97 LYS A N 1
ATOM 700 C CA . LYS A 1 97 ? 1.933 -10.954 7.203 1.00 27.13 97 LYS A CA 1
ATOM 701 C C . LYS A 1 97 ? 0.533 -11.374 7.605 1.00 26.01 97 LYS A C 1
ATOM 702 O O . LYS A 1 97 ? 0.144 -12.501 7.318 1.00 26.68 97 LYS A O 1
ATOM 708 N N . GLU A 1 98 ? -0.217 -10.437 8.231 1.00 25.15 98 GLU A N 1
ATOM 709 C CA . GLU A 1 98 ? -1.591 -10.621 8.648 1.00 24.99 98 GLU A CA 1
ATOM 710 C C . GLU A 1 98 ? -2.512 -10.806 7.425 1.00 24.44 98 GLU A C 1
ATOM 711 O O . GLU A 1 98 ? -3.397 -11.684 7.454 1.00 24.53 98 GLU A O 1
ATOM 717 N N . MET A 1 99 ? -2.275 -10.055 6.346 1.00 24.90 99 MET A N 1
ATOM 718 C CA . MET A 1 99 ? -3.176 -10.083 5.170 1.00 26.74 99 MET A CA 1
ATOM 719 C C . MET A 1 99 ? -3.005 -11.367 4.349 1.00 25.75 99 MET A C 1
ATOM 720 O O . MET A 1 99 ? -3.971 -11.846 3.738 1.00 26.45 99 MET A O 1
ATOM 725 N N . PHE A 1 100 ? -1.801 -11.942 4.373 1.00 25.12 100 PHE A N 1
ATOM 726 C CA . PHE A 1 100 ? -1.573 -13.209 3.678 1.00 24.89 100 PHE A CA 1
ATOM 727 C C . PHE A 1 100 ? -2.228 -14.394 4.453 1.00 24.93 100 PHE A C 1
ATOM 728 O O . PHE A 1 100 ? -2.291 -15.487 3.920 1.00 22.89 100 PHE A O 1
ATOM 736 N N . ARG A 1 101 ? -2.732 -14.184 5.688 1.00 23.38 101 ARG A N 1
ATOM 737 C CA . ARG A 1 101 ? -3.313 -15.319 6.408 1.00 24.96 101 ARG A CA 1
ATOM 738 C C . ARG A 1 101 ? -4.584 -15.744 5.728 1.00 26.17 101 ARG A C 1
ATOM 739 O O . ARG A 1 101 ? -5.060 -16.780 6.053 1.00 26.22 101 ARG A O 1
ATOM 747 N N . VAL A 1 102 ? -5.144 -14.974 4.778 1.00 25.27 102 VAL A N 1
ATOM 748 C CA . VAL A 1 102 ? -6.236 -15.587 4.044 1.00 25.96 102 VAL A CA 1
ATOM 749 C C . VAL A 1 102 ? -5.831 -16.762 3.141 1.00 26.36 102 VAL A C 1
ATOM 750 O O . VAL A 1 102 ? -6.717 -17.509 2.705 1.00 25.84 102 VAL A O 1
ATOM 754 N N . LEU A 1 103 ? -4.519 -16.908 2.883 1.00 24.93 103 LEU A N 1
ATOM 755 C CA . LEU A 1 103 ? -3.985 -17.893 1.947 1.00 24.79 103 LEU A CA 1
ATOM 756 C C . LEU A 1 103 ? -3.700 -19.251 2.668 1.00 25.69 103 LEU A C 1
ATOM 757 O O . LEU A 1 103 ? -3.525 -19.301 3.901 1.00 25.95 103 LEU A O 1
ATOM 762 N N . PRO A 1 104 ? -3.627 -20.346 1.927 1.00 27.26 104 PRO A N 1
ATOM 763 C CA . PRO A 1 104 ? -3.193 -21.608 2.533 1.00 27.54 104 PRO A CA 1
ATOM 764 C C . PRO A 1 104 ? -1.838 -21.416 3.249 1.00 28.22 104 PRO A C 1
ATOM 765 O O . PRO A 1 104 ? -1.011 -20.628 2.791 1.00 28.84 104 PRO A O 1
ATOM 769 N N . GLU A 1 105 ? -1.586 -22.174 4.313 1.00 27.18 105 GLU A N 1
ATOM 770 C CA . GLU A 1 105 ? -0.351 -22.043 5.076 1.00 27.09 105 GLU A CA 1
ATOM 771 C C . GLU A 1 105 ? 0.892 -22.254 4.158 1.00 25.36 105 GLU A C 1
ATOM 772 O O . GLU A 1 105 ? 1.933 -21.608 4.320 1.00 24.10 105 GLU A O 1
ATOM 778 N N . ALA A 1 106 ? 0.820 -23.179 3.210 1.00 22.35 106 ALA A N 1
ATOM 779 C CA . ALA A 1 106 ? 2.020 -23.389 2.400 1.00 24.00 106 ALA A CA 1
ATOM 780 C C . ALA A 1 106 ? 2.331 -22.151 1.549 1.00 22.49 106 ALA A C 1
ATOM 781 O O . ALA A 1 106 ? 3.506 -21.817 1.253 1.00 21.94 106 ALA A O 1
ATOM 783 N N . THR A 1 107 ? 1.276 -21.446 1.153 1.00 22.98 107 THR A N 1
ATOM 784 C CA . THR A 1 107 ? 1.483 -20.273 0.305 1.00 22.75 107 THR A CA 1
ATOM 785 C C . THR A 1 107 ? 2.027 -19.103 1.170 1.00 23.31 107 THR A C 1
ATOM 786 O O . THR A 1 107 ? 2.849 -18.301 0.703 1.00 22.31 107 THR A O 1
ATOM 790 N N . GLN A 1 108 ? 1.582 -19.019 2.412 1.00 22.28 108 GLN A N 1
ATOM 791 C CA . GLN A 1 108 ? 2.095 -18.034 3.352 1.00 21.66 108 GLN A CA 1
ATOM 792 C C . GLN A 1 108 ? 3.580 -18.299 3.592 1.00 22.78 108 GLN A C 1
ATOM 793 O O . GLN A 1 108 ? 4.352 -17.378 3.698 1.00 20.79 108 GLN A O 1
ATOM 799 N N . ARG A 1 109 ? 3.980 -19.566 3.729 1.00 22.42 109 ARG A N 1
ATOM 800 C CA . ARG A 1 109 ? 5.423 -19.889 3.789 1.00 23.93 109 ARG A CA 1
ATOM 801 C C . ARG A 1 109 ? 6.176 -19.451 2.532 1.00 23.63 109 ARG A C 1
ATOM 802 O O . ARG A 1 109 ? 7.289 -18.963 2.576 1.00 22.46 109 ARG A O 1
ATOM 810 N N . ALA A 1 110 ? 5.564 -19.640 1.384 1.00 24.46 110 ALA A N 1
ATOM 811 C CA . ALA A 1 110 ? 6.212 -19.281 0.148 1.00 25.67 110 ALA A CA 1
ATOM 812 C C . ALA A 1 110 ? 6.365 -17.741 0.020 1.00 27.40 110 ALA A C 1
ATOM 813 O O . ALA A 1 110 ? 7.322 -17.256 -0.643 1.00 27.56 110 ALA A O 1
ATOM 815 N N . LEU A 1 111 ? 5.454 -16.984 0.659 1.00 24.55 111 LEU A N 1
ATOM 816 C CA . LEU A 1 111 ? 5.466 -15.545 0.522 1.00 25.38 111 LEU A CA 1
ATOM 817 C C . LEU A 1 111 ? 6.137 -14.887 1.722 1.00 24.13 111 LEU A C 1
ATOM 818 O O . LEU A 1 111 ? 6.260 -13.674 1.743 1.00 23.84 111 LEU A O 1
ATOM 823 N N . ALA A 1 112 ? 6.516 -15.671 2.723 1.00 24.20 112 ALA A N 1
ATOM 824 C CA . AL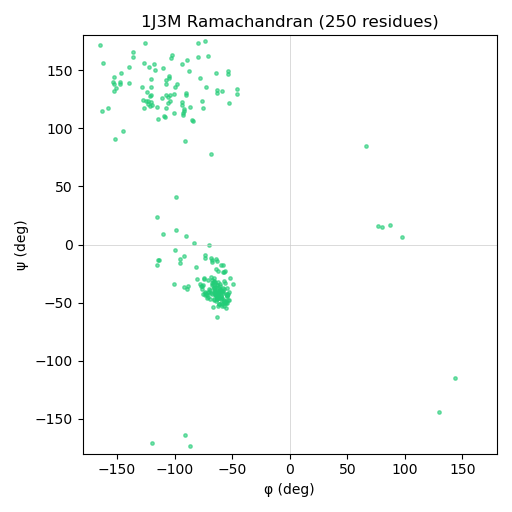A A 1 112 ? 7.001 -15.094 3.978 1.00 24.14 112 ALA A CA 1
ATOM 825 C C . ALA A 1 112 ? 8.151 -14.115 3.824 1.00 23.14 112 ALA A C 1
ATOM 826 O O . ALA A 1 112 ? 8.137 -13.090 4.532 1.00 25.49 112 ALA A O 1
ATOM 828 N N . PRO A 1 113 ? 9.175 -14.405 3.003 1.00 23.88 113 PRO A N 1
ATOM 829 C CA . PRO A 1 113 ? 10.292 -13.449 2.901 1.00 23.83 113 PRO A CA 1
ATOM 830 C C . PRO A 1 113 ? 9.841 -12.106 2.385 1.00 23.54 113 PRO A C 1
ATOM 831 O O . PRO A 1 113 ? 10.296 -11.083 2.908 1.00 23.80 113 PRO A O 1
ATOM 835 N N . VAL A 1 114 ? 8.898 -12.090 1.450 1.00 22.77 114 VAL A N 1
ATOM 836 C CA . VAL A 1 114 ? 8.438 -10.813 0.926 1.00 22.61 114 VAL A CA 1
ATOM 837 C C . VAL A 1 114 ? 7.611 -10.062 1.981 1.00 21.88 114 VAL A C 1
ATOM 838 O O . VAL A 1 114 ? 7.793 -8.858 2.176 1.00 20.94 114 VAL A O 1
ATOM 842 N N . ALA A 1 115 ? 6.698 -10.770 2.644 1.00 21.78 115 ALA A N 1
ATOM 843 C CA . ALA A 1 115 ? 5.838 -10.170 3.687 1.00 22.40 115 ALA A CA 1
ATOM 844 C C . ALA A 1 115 ? 6.651 -9.602 4.847 1.00 22.20 115 ALA A C 1
ATOM 845 O O . ALA A 1 115 ? 6.355 -8.515 5.347 1.00 24.25 115 ALA A O 1
ATOM 847 N N . GLU A 1 116 ? 7.721 -10.289 5.217 1.00 23.49 116 GLU A N 1
ATOM 848 C CA . GLU A 1 116 ? 8.628 -9.817 6.279 1.00 25.27 116 GLU A CA 1
ATOM 849 C C . GLU A 1 116 ? 9.356 -8.587 5.949 1.00 24.56 116 GLU A C 1
ATOM 850 O O . GLU A 1 116 ? 9.404 -7.673 6.790 1.00 23.91 116 GLU A O 1
ATOM 856 N N . GLU A 1 117 ? 9.954 -8.550 4.740 1.00 25.14 117 GLU A N 1
ATOM 857 C CA . GLU A 1 117 ? 10.586 -7.361 4.192 1.00 22.74 117 GLU A CA 1
ATOM 858 C C . GLU A 1 117 ? 9.586 -6.201 4.089 1.00 22.62 117 GLU A C 1
ATOM 859 O O . GLU A 1 117 ? 9.878 -5.109 4.550 1.00 20.03 117 GLU A O 1
ATOM 865 N N . ALA A 1 118 ? 8.405 -6.417 3.477 1.00 21.37 118 ALA A N 1
ATOM 866 C CA . ALA A 1 118 ? 7.375 -5.364 3.483 1.00 19.67 118 ALA A CA 1
ATOM 867 C C . ALA A 1 118 ? 7.034 -4.906 4.946 1.00 18.98 118 ALA A C 1
ATOM 868 O O . ALA A 1 118 ? 6.913 -3.717 5.226 1.00 16.46 118 ALA A O 1
ATOM 870 N N . ARG A 1 119 ? 6.791 -5.836 5.839 1.00 19.86 119 ARG A N 1
ATOM 871 C CA . ARG A 1 119 ? 6.356 -5.427 7.188 1.00 21.80 119 ARG A CA 1
ATOM 872 C C . ARG A 1 119 ? 7.458 -4.599 7.831 1.00 23.89 119 ARG A C 1
ATOM 873 O O . ARG A 1 119 ? 7.157 -3.615 8.510 1.00 24.12 119 ARG A O 1
ATOM 881 N N . THR A 1 120 ? 8.723 -4.999 7.656 1.00 22.86 120 THR A N 1
ATOM 882 C CA . THR A 1 120 ? 9.823 -4.219 8.243 1.00 23.45 120 THR A CA 1
ATOM 883 C C . THR A 1 120 ? 9.935 -2.783 7.682 1.00 22.92 120 THR A C 1
ATOM 884 O O . THR A 1 120 ? 10.108 -1.824 8.422 1.00 21.80 120 THR A O 1
ATOM 888 N N . ARG A 1 121 ? 9.798 -2.626 6.377 1.00 21.65 121 ARG A N 1
ATOM 889 C CA . ARG A 1 121 ? 9.820 -1.304 5.798 1.00 20.20 121 ARG A CA 1
ATOM 890 C C . ARG A 1 121 ? 8.630 -0.470 6.294 1.00 20.71 121 ARG A C 1
ATOM 891 O O . ARG A 1 121 ? 8.778 0.746 6.494 1.00 20.45 121 ARG A O 1
ATOM 899 N N . LEU A 1 122 ? 7.468 -1.102 6.469 1.00 20.87 122 LEU A N 1
ATOM 900 C CA . LEU A 1 122 ? 6.233 -0.376 6.831 1.00 20.58 122 LEU A CA 1
ATOM 901 C C . LEU A 1 122 ? 6.335 0.045 8.295 1.00 22.26 122 LEU A C 1
ATOM 902 O O . LEU A 1 122 ? 6.000 1.184 8.634 1.00 22.47 122 LEU A O 1
ATOM 907 N N . SER A 1 123 ? 6.807 -0.862 9.167 1.00 23.07 123 SER A N 1
ATOM 908 C CA . SER A 1 123 ? 6.946 -0.528 10.590 1.00 24.11 123 SER A CA 1
ATOM 909 C C . SER A 1 123 ? 8.003 0.554 10.838 1.00 23.14 123 SER A C 1
ATOM 910 O O . SER A 1 123 ? 7.770 1.474 11.664 1.00 21.91 123 SER A O 1
ATOM 913 N N . ARG A 1 124 ? 9.107 0.501 10.075 1.00 22.96 124 ARG A N 1
ATOM 914 C CA . ARG A 1 124 ? 10.067 1.618 9.990 1.00 23.49 124 ARG A CA 1
ATOM 915 C C . ARG A 1 124 ? 9.423 2.961 9.606 1.00 24.09 124 ARG A C 1
ATOM 916 O O . ARG A 1 124 ? 9.700 3.999 10.272 1.00 23.45 124 ARG A O 1
ATOM 924 N N . ALA A 1 125 ? 8.577 2.981 8.569 1.00 23.54 125 ALA A N 1
ATOM 925 C CA . ALA A 1 125 ? 7.933 4.252 8.185 1.00 22.59 125 ALA A CA 1
ATOM 926 C C . ALA A 1 125 ? 7.103 4.788 9.360 1.00 22.82 125 ALA A C 1
ATOM 927 O O . ALA A 1 125 ? 7.214 5.960 9.742 1.00 22.49 125 ALA A O 1
ATOM 929 N N . LEU A 1 126 ? 6.327 3.908 9.978 1.00 24.43 126 LEU A N 1
ATOM 930 C CA . LEU A 1 126 ? 5.417 4.261 11.054 1.00 26.48 126 LEU A CA 1
ATOM 931 C C . LEU A 1 126 ? 6.147 4.805 12.242 1.00 27.81 126 LEU A C 1
ATOM 932 O O . LEU A 1 126 ? 5.726 5.819 12.830 1.00 28.50 126 LEU A O 1
ATOM 937 N N . SER A 1 127 ? 7.227 4.122 12.608 1.00 30.40 127 SER A N 1
ATOM 938 C CA . SER A 1 127 ? 8.100 4.532 13.703 1.00 31.83 127 SER A CA 1
ATOM 939 C C . SER A 1 127 ? 8.731 5.908 13.509 1.00 32.80 127 SER A C 1
ATOM 940 O O . SER A 1 127 ? 9.172 6.510 14.470 1.00 34.20 127 SER A O 1
ATOM 943 N N . ARG A 1 128 ? 8.754 6.440 12.293 1.00 34.28 128 ARG A N 1
ATOM 944 C CA . ARG A 1 128 ? 9.376 7.743 12.054 1.00 35.20 128 ARG A CA 1
ATOM 945 C C . ARG A 1 128 ? 8.380 8.876 12.081 1.00 35.67 128 ARG A C 1
ATOM 946 O O . ARG A 1 128 ? 8.764 10.049 12.068 1.00 36.91 128 ARG A O 1
ATOM 954 N N . LEU A 1 129 ? 7.102 8.535 12.060 1.00 34.52 129 LEU A N 1
ATOM 955 C CA . LEU A 1 129 ? 6.060 9.504 12.268 1.00 33.73 129 LEU A CA 1
ATOM 956 C C . LEU A 1 129 ? 6.050 9.949 13.753 1.00 35.18 129 LEU A C 1
ATOM 957 O O . LEU A 1 129 ? 6.458 9.272 14.717 1.00 35.54 129 LEU A O 1
ATOM 963 N N . GLY B 1 3 ? -10.916 -17.435 -4.272 1.00 47.58 203 GLY B N 1
ATOM 964 C CA . GLY B 1 3 ? -12.207 -17.897 -4.922 1.00 46.58 203 GLY B CA 1
ATOM 965 C C . GLY B 1 3 ? -12.889 -16.773 -5.711 1.00 46.41 203 GLY B C 1
ATOM 966 O O . GLY B 1 3 ? -12.454 -15.594 -5.607 1.00 46.87 203 GLY B O 1
ATOM 967 N N . MET B 1 4 ? -13.944 -17.143 -6.483 1.00 44.49 204 MET B N 1
ATOM 968 C CA . MET B 1 4 ? -14.652 -16.282 -7.486 1.00 41.30 204 MET B CA 1
ATOM 969 C C . MET B 1 4 ? -13.815 -15.851 -8.734 1.00 40.58 204 MET B C 1
ATOM 970 O O . MET B 1 4 ? -13.248 -14.763 -8.784 1.00 38.66 204 MET B O 1
ATOM 975 N N . ARG B 1 5 ? -13.771 -16.722 -9.742 1.00 39.83 205 ARG B N 1
ATOM 976 C CA . ARG B 1 5 ? -12.965 -16.496 -10.935 1.00 39.97 205 ARG B CA 1
ATOM 977 C C . ARG B 1 5 ? -13.631 -17.082 -12.150 1.00 40.36 205 ARG B C 1
ATOM 978 O O . ARG B 1 5 ? -14.353 -18.065 -12.041 1.00 40.79 205 ARG B O 1
ATOM 986 N N . LYS B 1 6 ? -13.426 -16.434 -13.286 1.00 39.75 206 LYS B N 1
ATOM 987 C CA . LYS B 1 6 ? -14.028 -16.797 -14.542 1.00 40.81 206 LYS B CA 1
ATOM 988 C C . LYS B 1 6 ? -13.023 -16.274 -15.514 1.00 41.02 206 LYS B C 1
ATOM 989 O O . LYS B 1 6 ? -12.395 -15.238 -15.290 1.00 41.02 206 LYS B O 1
ATOM 995 N N . THR B 1 7 ? -12.857 -17.010 -16.601 1.00 42.01 207 THR B N 1
ATOM 996 C CA . THR B 1 7 ? -12.019 -16.594 -17.712 1.00 42.03 207 THR B CA 1
ATOM 997 C C . THR B 1 7 ? -12.864 -16.163 -18.871 1.00 42.56 207 THR B C 1
ATOM 998 O O . THR B 1 7 ? -13.723 -16.898 -19.338 1.00 43.63 207 THR B O 1
ATOM 1002 N N . LEU B 1 8 ? -12.604 -14.970 -19.361 1.00 43.64 208 LEU B N 1
ATOM 1003 C CA . LEU B 1 8 ? -13.345 -14.459 -20.466 1.00 43.86 208 LEU B CA 1
ATOM 1004 C C . LEU B 1 8 ? -12.501 -14.558 -21.722 1.00 46.04 208 LEU B C 1
ATOM 1005 O O . LEU B 1 8 ? -11.364 -14.033 -21.794 1.00 45.72 208 LEU B O 1
ATOM 1010 N N . LYS B 1 9 ? -13.091 -15.252 -22.701 1.00 47.14 209 LYS B N 1
ATOM 1011 C CA . LYS B 1 9 ? -12.615 -15.310 -24.069 1.00 48.17 209 LYS B CA 1
ATOM 1012 C C . LYS B 1 9 ? -12.823 -13.932 -24.668 1.00 47.62 209 LYS B C 1
ATOM 1013 O O . LYS B 1 9 ? -13.795 -13.714 -25.428 1.00 47.94 209 LYS B O 1
ATOM 1019 N N . ALA B 1 10 ? -11.924 -13.001 -24.310 1.00 47.18 210 ALA B N 1
ATOM 1020 C CA . ALA B 1 10 ? -12.029 -11.594 -24.729 1.00 46.78 210 ALA B CA 1
ATOM 1021 C C . ALA B 1 10 ? -10.748 -10.798 -24.533 1.00 47.01 210 ALA B C 1
ATOM 1022 O O . ALA B 1 10 ? -9.820 -11.275 -23.908 1.00 48.08 210 ALA B O 1
ATOM 1024 N N . THR B 1 11 ? -10.701 -9.573 -25.042 1.00 46.53 211 THR B N 1
ATOM 1025 C CA . THR B 1 11 ? -9.586 -8.650 -24.810 1.00 46.42 211 THR B CA 1
ATOM 1026 C C . THR B 1 11 ? -9.639 -8.095 -23.380 1.00 46.28 211 THR B C 1
ATOM 1027 O O . THR B 1 11 ? -10.629 -8.320 -22.653 1.00 46.18 211 THR B O 1
ATOM 1031 N N . LEU B 1 12 ? -8.625 -7.312 -23.009 1.00 45.59 212 LEU B N 1
ATOM 1032 C CA . LEU B 1 12 ? -8.571 -6.716 -21.666 1.00 45.51 212 LEU B CA 1
ATOM 1033 C C . LEU B 1 12 ? -9.530 -5.528 -21.538 1.00 45.79 212 LEU B C 1
ATOM 1034 O O . LEU B 1 12 ? -10.137 -5.357 -20.495 1.00 44.93 212 LEU B O 1
ATOM 1039 N N . ALA B 1 13 ? -9.653 -4.713 -22.589 1.00 46.70 213 ALA B N 1
ATOM 1040 C CA . ALA B 1 13 ? -10.573 -3.561 -22.532 1.00 47.01 213 ALA B CA 1
ATOM 1041 C C . ALA B 1 13 ? -12.043 -3.993 -22.732 1.00 46.44 213 ALA B C 1
ATOM 1042 O O . ALA B 1 13 ? -12.940 -3.428 -22.089 1.00 46.78 213 ALA B O 1
ATOM 1044 N N . GLU B 1 14 ? -12.279 -5.022 -23.553 1.00 45.57 214 GLU B N 1
ATOM 1045 C CA . GLU B 1 14 ? -13.585 -5.684 -23.574 1.00 45.09 214 GLU B CA 1
ATOM 1046 C C . GLU B 1 14 ? -13.866 -6.241 -22.185 1.00 44.44 214 GLU B C 1
ATOM 1047 O O . GLU B 1 14 ? -14.969 -6.075 -21.662 1.00 44.26 214 GLU B O 1
ATOM 1053 N N . ALA B 1 15 ? -12.889 -6.881 -21.555 1.00 42.16 215 ALA B N 1
ATOM 1054 C CA . ALA B 1 15 ? -13.202 -7.417 -20.231 1.00 41.00 215 ALA B CA 1
ATOM 1055 C C . ALA B 1 15 ? -13.441 -6.288 -19.180 1.00 40.16 215 ALA B C 1
ATOM 1056 O O . ALA B 1 15 ? -14.329 -6.442 -18.337 1.00 41.26 215 ALA B O 1
ATOM 1058 N N . ARG B 1 16 ? -12.724 -5.160 -19.274 1.00 38.34 216 ARG B N 1
ATOM 1059 C CA . ARG B 1 16 ? -12.882 -4.052 -18.301 1.00 38.81 216 ARG B CA 1
ATOM 1060 C C . ARG B 1 16 ? -14.219 -3.299 -18.422 1.00 39.62 216 ARG B C 1
ATOM 1061 O O . ARG B 1 16 ? -14.836 -2.935 -17.409 1.00 38.76 216 ARG B O 1
ATOM 1069 N N . ALA B 1 17 ? -14.647 -3.051 -19.670 1.00 39.34 217 ALA B N 1
ATOM 1070 C CA . ALA B 1 17 ? -15.871 -2.298 -19.948 1.00 39.14 217 ALA B CA 1
ATOM 1071 C C . ALA B 1 17 ? -17.007 -3.117 -19.453 1.00 38.25 217 ALA B C 1
ATOM 1072 O O . ALA B 1 17 ? -17.951 -2.586 -18.869 1.00 40.21 217 ALA B O 1
ATOM 1074 N N . GLN B 1 18 ? -16.875 -4.423 -19.640 1.00 36.94 218 GLN B N 1
ATOM 1075 C CA . GLN B 1 18 ? -17.863 -5.442 -19.293 1.00 35.82 218 GLN B CA 1
ATOM 1076 C C . GLN B 1 18 ? -18.005 -5.712 -17.788 1.00 35.71 218 GLN B C 1
ATOM 1077 O O . GLN B 1 18 ? -19.125 -5.939 -17.260 1.00 34.40 218 GLN B O 1
ATOM 1083 N N . VAL B 1 19 ? -16.863 -5.775 -17.096 1.00 33.39 219 VAL B N 1
ATOM 1084 C CA . VAL B 1 19 ? -16.866 -6.127 -15.678 1.00 30.88 219 VAL B CA 1
ATOM 1085 C C . VAL B 1 19 ? -17.478 -4.939 -14.918 1.00 30.40 219 VAL B C 1
ATOM 1086 O O . VAL B 1 19 ? -18.257 -5.162 -14.017 1.00 30.79 219 VAL B O 1
ATOM 1090 N N . GLU B 1 20 ? -17.116 -3.737 -15.317 1.00 29.62 220 GLU B N 1
ATOM 1091 C CA . GLU B 1 20 ? -17.611 -2.467 -14.758 1.00 32.26 220 GLU B CA 1
ATOM 1092 C C . GLU B 1 20 ? -19.122 -2.326 -14.914 1.00 31.60 220 GLU B C 1
ATOM 1093 O O . GLU B 1 20 ? -19.789 -1.824 -14.002 1.00 30.73 220 GLU B O 1
ATOM 1099 N N . ALA B 1 21 ? -19.646 -2.771 -16.058 1.00 30.76 221 ALA B N 1
ATOM 1100 C CA . ALA B 1 21 ? -21.096 -2.771 -16.319 1.00 30.62 221 ALA B CA 1
ATOM 1101 C C . ALA B 1 21 ? -21.796 -3.783 -15.437 1.00 29.76 221 ALA B C 1
ATOM 1102 O O . ALA B 1 21 ? -22.830 -3.481 -14.864 1.00 29.49 221 ALA B O 1
ATOM 1104 N N . ALA B 1 22 ? -21.273 -4.997 -15.354 1.00 28.06 222 ALA B N 1
ATOM 1105 C CA . ALA B 1 22 ? -21.872 -6.035 -14.512 1.00 28.35 222 ALA B CA 1
ATOM 1106 C C . ALA B 1 22 ? -21.818 -5.691 -13.011 1.00 28.61 222 ALA B C 1
ATOM 1107 O O . ALA B 1 22 ? -22.726 -6.100 -12.237 1.00 28.45 222 ALA B O 1
ATOM 1109 N N . LEU B 1 23 ? -20.763 -4.977 -12.585 1.00 27.99 223 LEU B N 1
ATOM 1110 C CA . LEU B 1 23 ? -20.656 -4.574 -11.155 1.00 27.57 223 LEU B CA 1
ATOM 1111 C C . LEU B 1 23 ? -21.701 -3.477 -10.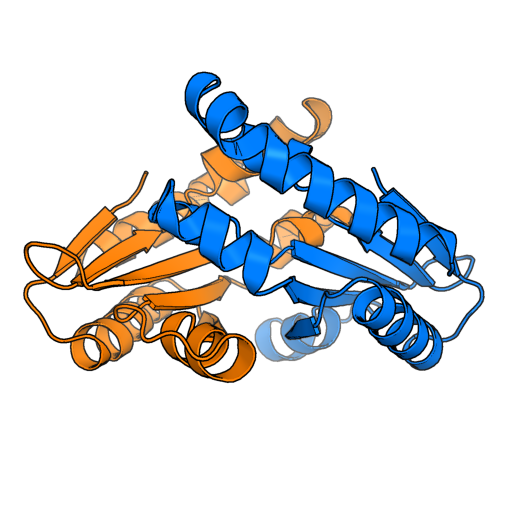875 1.00 27.29 223 LEU B C 1
ATOM 1112 O O . LEU B 1 23 ? -22.437 -3.584 -9.918 1.00 28.03 223 LEU B O 1
ATOM 1117 N N . LYS B 1 24 ? -21.786 -2.483 -11.753 1.00 27.00 224 LYS B N 1
ATOM 1118 C CA . LYS B 1 24 ? -22.750 -1.382 -11.638 1.00 27.90 224 LYS B CA 1
ATOM 1119 C C . LYS B 1 24 ? -24.188 -1.899 -11.505 1.00 29.03 224 LYS B C 1
ATOM 1120 O O . LYS B 1 24 ? -24.934 -1.471 -10.649 1.00 29.62 224 LYS B O 1
ATOM 1126 N N . GLU B 1 25 ? -24.528 -2.905 -12.293 1.00 29.32 225 GLU B N 1
ATOM 1127 C CA . GLU B 1 25 ? -25.826 -3.541 -12.214 1.00 30.42 225 GLU B CA 1
ATOM 1128 C C . GLU B 1 25 ? -26.096 -4.045 -10.832 1.00 29.65 225 GLU B C 1
ATOM 1129 O O . GLU B 1 25 ? -27.256 -4.056 -10.395 1.00 29.44 225 GLU B O 1
ATOM 1135 N N . GLU B 1 26 ? -25.038 -4.482 -10.142 1.00 27.04 226 GLU B N 1
ATOM 1136 C CA . GLU B 1 26 ? -25.192 -5.005 -8.796 1.00 24.42 226 GLU B CA 1
ATOM 1137 C C . GLU B 1 26 ? -24.872 -4.010 -7.632 1.00 23.56 226 GLU B C 1
ATOM 1138 O O . GLU B 1 26 ? -24.782 -4.405 -6.475 1.00 23.17 226 GLU B O 1
ATOM 1144 N N . GLY B 1 27 ? -24.744 -2.728 -7.931 1.00 23.84 227 GLY B N 1
ATOM 1145 C CA . GLY B 1 27 ? -24.579 -1.669 -6.917 1.00 24.31 227 GLY B CA 1
ATOM 1146 C C . GLY B 1 27 ? -23.127 -1.384 -6.455 1.00 25.29 227 GLY B C 1
ATOM 1147 O O . GLY B 1 27 ? -22.913 -0.749 -5.409 1.00 25.47 227 GLY B O 1
ATOM 1148 N N . PHE B 1 28 ? -22.157 -1.849 -7.239 1.00 24.22 228 PHE B N 1
ATOM 1149 C CA . PHE B 1 28 ? -20.734 -1.724 -6.952 1.00 23.47 228 PHE B CA 1
ATOM 1150 C C . PHE B 1 28 ? -20.157 -0.857 -8.010 1.00 24.74 228 PHE B C 1
ATOM 1151 O O . PHE B 1 28 ? -20.255 -1.197 -9.214 1.00 25.52 228 PHE B O 1
ATOM 1159 N N . GLY B 1 29 ? -19.610 0.276 -7.616 1.00 23.97 229 GLY B N 1
ATOM 1160 C CA . GLY B 1 29 ? -18.870 1.125 -8.535 1.00 25.57 229 GLY B CA 1
ATOM 1161 C C . GLY B 1 29 ? -17.367 1.016 -8.381 1.00 25.97 229 GLY B C 1
ATOM 1162 O O . GLY B 1 29 ? -16.881 0.564 -7.350 1.00 27.33 229 GLY B O 1
ATOM 1163 N N . ILE B 1 30 ? -16.604 1.460 -9.372 1.00 25.38 230 ILE B N 1
ATOM 1164 C CA . ILE B 1 30 ? -15.150 1.350 -9.276 1.00 26.74 230 ILE B CA 1
ATOM 1165 C C . ILE B 1 30 ? -14.557 2.623 -8.653 1.00 26.23 230 ILE B C 1
ATOM 1166 O O . ILE B 1 30 ? -14.720 3.685 -9.209 1.00 27.36 230 ILE B O 1
ATOM 1171 N N . LEU B 1 31 ? -13.916 2.527 -7.482 1.00 25.18 231 LEU B N 1
ATOM 1172 C CA . LEU B 1 31 ? -13.353 3.711 -6.828 1.00 25.52 231 LEU B CA 1
ATOM 1173 C C . LEU B 1 31 ? -11.901 3.978 -7.202 1.00 25.50 231 LEU B C 1
ATOM 1174 O O . LEU B 1 31 ? -11.426 5.158 -7.232 1.00 25.65 231 LEU B O 1
ATOM 1179 N N . THR B 1 32 ? -11.163 2.878 -7.362 1.00 23.44 232 THR B N 1
ATOM 1180 C CA . THR B 1 32 ? -9.776 2.941 -7.811 1.00 23.53 232 THR B CA 1
ATOM 1181 C C . THR B 1 32 ? -9.412 1.922 -8.858 1.00 22.20 232 THR B C 1
ATOM 1182 O O . THR B 1 32 ? -10.053 0.877 -8.964 1.00 22.04 232 THR B O 1
ATOM 1186 N N . GLU B 1 33 ? -8.264 2.159 -9.483 1.00 23.14 233 GLU B N 1
ATOM 1187 C CA . GLU B 1 33 ? -7.734 1.261 -10.485 1.00 24.12 233 GLU B CA 1
ATOM 1188 C C . GLU B 1 33 ? -6.211 1.386 -10.514 1.00 24.54 233 GLU B C 1
ATOM 1189 O O . GLU B 1 33 ? -5.672 2.495 -10.414 1.00 24.95 233 GLU B O 1
ATOM 1195 N N . ILE B 1 34 ? -5.526 0.246 -10.627 1.00 22.69 234 ILE B N 1
ATOM 1196 C CA . ILE B 1 34 ? -4.073 0.282 -10.751 1.00 22.87 234 ILE B CA 1
ATOM 1197 C C . ILE B 1 34 ? -3.778 -0.541 -11.967 1.00 22.89 234 ILE B C 1
ATOM 1198 O O . ILE B 1 34 ? -4.228 -1.686 -12.020 1.00 24.12 234 ILE B O 1
ATOM 1203 N N . ASP B 1 35 ? -3.072 0.004 -12.954 1.00 22.32 235 ASP B N 1
ATOM 1204 C CA . ASP B 1 35 ? -2.567 -0.848 -14.031 1.00 23.01 235 ASP B CA 1
ATOM 1205 C C . ASP B 1 35 ? -1.239 -1.445 -13.542 1.00 21.71 235 ASP B C 1
ATOM 1206 O O . ASP B 1 35 ? -0.241 -0.700 -13.466 1.00 21.45 235 ASP B O 1
ATOM 1211 N N . VAL B 1 36 ? -1.227 -2.745 -13.218 1.00 20.58 236 VAL B N 1
ATOM 1212 C CA . VAL B 1 36 ? -0.065 -3.336 -12.544 1.00 20.23 236 VAL B CA 1
ATOM 1213 C C . VAL B 1 36 ? 1.041 -3.444 -13.590 1.00 20.78 236 VAL B C 1
ATOM 1214 O O . VAL B 1 36 ? 2.187 -3.074 -13.326 1.00 20.45 236 VAL B O 1
ATOM 1218 N N . ALA B 1 37 ? 0.695 -3.833 -14.825 1.00 20.79 237 ALA B N 1
ATOM 1219 C CA . ALA B 1 37 ? 1.725 -4.024 -15.837 1.00 20.11 237 ALA B CA 1
ATOM 1220 C C . ALA B 1 37 ? 2.397 -2.690 -16.160 1.00 21.10 237 ALA B C 1
ATOM 1221 O O . ALA B 1 37 ? 3.629 -2.621 -16.226 1.00 19.84 237 ALA B O 1
ATOM 1223 N N . ALA B 1 38 ? 1.628 -1.597 -16.233 1.00 20.83 238 ALA B N 1
ATOM 1224 C CA . ALA B 1 38 ? 2.200 -0.319 -16.593 1.00 23.23 238 ALA B CA 1
ATOM 1225 C C . ALA B 1 38 ? 2.970 0.280 -15.438 1.00 23.51 238 ALA B C 1
ATOM 1226 O O . ALA B 1 38 ? 3.974 0.934 -15.649 1.00 23.09 238 ALA B O 1
ATOM 1228 N N . THR B 1 39 ? 2.516 0.097 -14.209 1.00 24.37 239 THR B N 1
ATOM 1229 C CA . THR B 1 39 ? 3.312 0.621 -13.099 1.00 25.02 239 THR B CA 1
ATOM 1230 C C . THR B 1 39 ? 4.640 -0.148 -12.826 1.00 25.16 239 THR B C 1
ATOM 1231 O O . THR B 1 39 ? 5.657 0.439 -12.437 1.00 24.53 239 THR B O 1
ATOM 1235 N N . LEU B 1 40 ? 4.663 -1.445 -13.107 1.00 26.02 240 LEU B N 1
ATOM 1236 C CA . LEU B 1 40 ? 5.881 -2.222 -12.875 1.00 25.74 240 LEU B CA 1
ATOM 1237 C C . LEU B 1 40 ? 6.884 -1.949 -13.985 1.00 26.83 240 LEU B C 1
ATOM 1238 O O . LEU B 1 40 ? 8.102 -1.923 -13.733 1.00 26.85 240 LEU B O 1
ATOM 1243 N N . LYS B 1 41 ? 6.381 -1.754 -15.214 1.00 27.33 241 LYS B N 1
ATOM 1244 C CA . LYS B 1 41 ? 7.228 -1.307 -16.337 1.00 29.16 241 LYS B CA 1
ATOM 1245 C C . LYS B 1 41 ? 7.826 0.065 -16.002 1.00 29.66 241 LYS B C 1
ATOM 1246 O O . LYS B 1 41 ? 9.058 0.268 -16.073 1.00 30.46 241 LYS B O 1
ATOM 1252 N N . ALA B 1 42 ? 6.980 1.011 -15.599 1.00 28.65 242 ALA B N 1
ATOM 1253 C CA . ALA B 1 42 ? 7.454 2.346 -15.257 1.00 29.40 242 ALA B CA 1
ATOM 1254 C C . ALA B 1 42 ? 8.499 2.384 -14.144 1.00 30.07 242 ALA B C 1
ATOM 1255 O O . ALA B 1 42 ? 9.480 3.143 -14.197 1.00 30.83 242 ALA B O 1
ATOM 1257 N N . LYS B 1 43 ? 8.316 1.567 -13.149 1.00 29.80 243 LYS B N 1
ATOM 1258 C CA . LYS B 1 43 ? 9.157 1.650 -11.968 1.00 29.81 243 LYS B CA 1
ATOM 1259 C C . LYS B 1 43 ? 10.410 0.821 -12.085 1.00 30.39 243 LYS B C 1
ATOM 1260 O O . LYS B 1 43 ? 11.481 1.180 -11.569 1.00 28.00 243 LYS B O 1
ATOM 1266 N N . LEU B 1 44 ? 10.254 -0.314 -12.745 1.00 29.71 244 LEU B N 1
ATOM 1267 C CA . LEU B 1 44 ? 11.245 -1.361 -12.695 1.00 31.95 244 LEU B CA 1
ATOM 1268 C C . LEU B 1 44 ? 11.867 -1.584 -14.055 1.00 32.29 244 LEU B C 1
ATOM 1269 O O . LEU B 1 44 ? 12.926 -2.206 -14.161 1.00 32.16 244 LEU B O 1
ATOM 1274 N N . GLY B 1 45 ? 11.204 -1.091 -15.106 1.00 33.26 245 GLY B N 1
ATOM 1275 C CA . GLY B 1 45 ? 11.695 -1.300 -16.452 1.00 35.06 245 GLY B CA 1
ATOM 1276 C C . GLY B 1 45 ? 11.423 -2.694 -16.979 1.00 36.38 245 GLY B C 1
ATOM 1277 O O . GLY B 1 45 ? 12.007 -3.132 -17.952 1.00 38.66 245 GLY B O 1
ATOM 1278 N N . LEU B 1 46 ? 10.545 -3.433 -16.360 1.00 37.24 246 LEU B N 1
ATOM 1279 C CA . LEU B 1 46 ? 10.295 -4.774 -16.895 1.00 37.84 246 LEU B CA 1
ATOM 1280 C C . LEU B 1 46 ? 8.935 -4.864 -17.595 1.00 36.58 246 LEU B C 1
ATOM 1281 O O . LEU B 1 46 ? 7.971 -4.315 -17.139 1.00 35.30 246 LEU B O 1
ATOM 1286 N N . GLU B 1 47 ? 8.893 -5.533 -18.734 1.00 36.65 247 GLU B N 1
ATOM 1287 C CA . GLU B 1 47 ? 7.634 -5.790 -19.431 1.00 35.16 247 GLU B CA 1
ATOM 1288 C C . GLU B 1 47 ? 6.942 -6.891 -18.671 1.00 33.96 247 GLU B C 1
ATOM 1289 O O . GLU B 1 47 ? 7.503 -7.990 -18.556 1.00 34.40 247 GLU B O 1
ATOM 1295 N N . LYS B 1 48 ? 5.711 -6.638 -18.213 1.00 31.38 248 LYS B N 1
ATOM 1296 C CA . LYS B 1 48 ? 4.889 -7.650 -17.564 1.00 29.97 248 LYS B CA 1
ATOM 1297 C C . LYS B 1 48 ? 3.568 -7.815 -18.309 1.00 28.69 248 LYS B C 1
ATOM 1298 O O . LYS B 1 48 ? 3.101 -6.858 -18.915 1.00 29.91 248 LYS B O 1
ATOM 1304 N N . PRO B 1 49 ? 2.959 -8.989 -18.233 1.00 27.57 249 PRO B N 1
ATOM 1305 C CA . PRO B 1 49 ? 1.670 -9.307 -18.898 1.00 27.44 249 PRO B CA 1
ATOM 1306 C C . PRO B 1 49 ? 0.507 -8.455 -18.359 1.00 27.15 249 PRO B C 1
ATOM 1307 O O . PRO B 1 49 ? 0.545 -8.053 -17.200 1.00 26.34 249 PRO B O 1
ATOM 1311 N N . PRO B 1 50 ? -0.472 -8.121 -19.207 1.00 27.18 250 PRO B N 1
ATOM 1312 C CA . PRO B 1 50 ? -1.596 -7.280 -18.783 1.00 25.09 250 PRO B CA 1
ATOM 1313 C C . PRO B 1 50 ? -2.187 -7.696 -17.443 1.00 23.59 250 PRO B C 1
ATOM 1314 O O . PRO B 1 50 ? -2.494 -8.874 -17.223 1.00 24.45 250 PRO B O 1
ATOM 1318 N N . TYR B 1 51 ? -2.329 -6.720 -16.539 1.00 23.34 251 TYR B N 1
ATOM 1319 C CA . TYR B 1 51 ? -2.808 -7.002 -15.167 1.00 21.21 251 TYR B CA 1
ATOM 1320 C C . TYR B 1 51 ? -3.391 -5.747 -14.537 1.00 20.30 251 TYR B C 1
ATOM 1321 O O . TYR B 1 51 ? -2.689 -4.742 -14.386 1.00 20.12 251 TYR B O 1
ATOM 1330 N N . LEU B 1 52 ? -4.683 -5.802 -14.212 1.00 20.14 252 LEU B N 1
ATOM 1331 C CA . LEU B 1 52 ? -5.393 -4.649 -13.637 1.00 22.41 252 LEU B CA 1
ATOM 1332 C C . LEU B 1 52 ? -5.957 -4.996 -12.271 1.00 20.64 252 LEU B C 1
ATOM 1333 O O . LEU B 1 52 ? -6.464 -6.115 -12.092 1.00 20.94 252 LEU B O 1
ATOM 1338 N N . ILE B 1 53 ? -5.918 -4.034 -11.340 1.00 21.91 253 ILE B N 1
ATOM 1339 C CA . ILE B 1 53 ? -6.610 -4.140 -10.022 1.00 21.11 253 ILE B CA 1
ATOM 1340 C C . ILE B 1 53 ? -7.584 -2.966 -9.894 1.00 23.31 253 ILE B C 1
ATOM 1341 O O . ILE B 1 53 ? -7.200 -1.812 -9.948 1.00 24.45 253 ILE B O 1
ATOM 1346 N N . LEU B 1 54 ? -8.846 -3.309 -9.762 1.00 23.94 254 LEU B N 1
ATOM 1347 C CA . LEU B 1 54 ? -9.990 -2.412 -9.706 1.00 24.36 254 LEU B CA 1
ATOM 1348 C C . LEU B 1 54 ? -10.480 -2.518 -8.282 1.00 24.04 254 LEU B C 1
ATOM 1349 O O . LEU B 1 54 ? -10.680 -3.620 -7.786 1.00 24.91 254 LEU B O 1
ATOM 1354 N N . GLY B 1 55 ? -10.605 -1.378 -7.591 1.00 23.91 255 GLY B N 1
ATOM 1355 C CA . GLY B 1 55 ? -11.244 -1.374 -6.297 1.00 22.84 255 GLY B CA 1
ATOM 1356 C C . GLY B 1 55 ? -12.730 -1.060 -6.402 1.00 22.87 255 GLY B C 1
ATOM 1357 O O . GLY B 1 55 ? -13.093 0.114 -6.645 1.00 23.65 255 GLY B O 1
ATOM 1358 N N . ALA B 1 56 ? -13.575 -2.060 -6.119 1.00 22.54 256 ALA B N 1
ATOM 1359 C CA . ALA B 1 56 ? -15.032 -1.924 -6.257 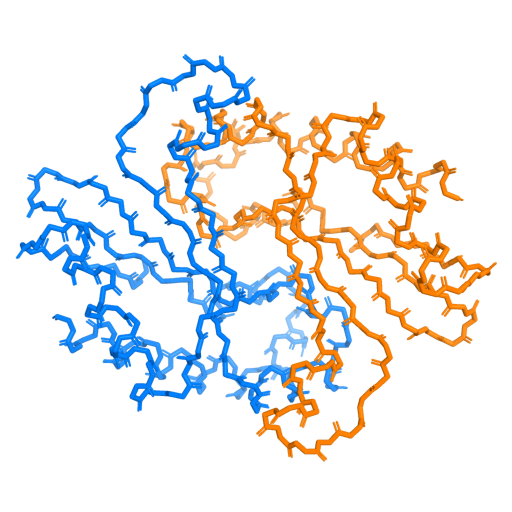1.00 21.66 256 ALA B CA 1
ATOM 1360 C C . ALA B 1 56 ? -15.630 -1.791 -4.880 1.00 23.11 256 ALA B C 1
ATOM 1361 O O . ALA B 1 56 ? -15.165 -2.393 -3.896 1.00 24.58 256 ALA B O 1
ATOM 1363 N N . CYS B 1 57 ? -16.678 -1.008 -4.786 1.00 21.83 257 CYS B N 1
ATOM 1364 C CA . CYS B 1 57 ? -17.308 -0.757 -3.522 1.00 22.33 257 CYS B CA 1
ATOM 1365 C C . CYS B 1 57 ? -18.823 -0.561 -3.697 1.00 20.32 257 CYS B C 1
ATOM 1366 O O . CYS B 1 57 ? -19.256 0.142 -4.652 1.00 23.91 257 CYS B O 1
ATOM 1369 N N . ASN B 1 58 ? -19.607 -1.106 -2.792 1.00 16.53 258 ASN B N 1
ATOM 1370 C CA . ASN B 1 58 ? -20.998 -0.722 -2.611 1.00 18.28 258 ASN B CA 1
ATOM 1371 C C . ASN B 1 58 ? -21.039 0.224 -1.395 1.00 17.48 258 ASN B C 1
ATOM 1372 O O . ASN B 1 58 ? -20.710 -0.229 -0.285 1.00 20.82 258 ASN B O 1
ATOM 1377 N N . PRO B 1 59 ? -21.369 1.505 -1.564 1.00 18.94 259 PRO B N 1
ATOM 1378 C CA . PRO B 1 59 ? -21.352 2.481 -0.434 1.00 17.45 259 PRO B CA 1
ATOM 1379 C C . PRO B 1 59 ? -22.177 2.089 0.791 1.00 19.29 259 PRO B C 1
ATOM 1380 O O . PRO B 1 59 ? -21.659 2.207 1.919 1.00 18.54 259 PRO B O 1
ATOM 1384 N N . ASN B 1 60 ? -23.404 1.573 0.607 1.00 19.95 260 ASN B N 1
ATOM 1385 C CA . ASN B 1 60 ? -24.191 1.127 1.784 1.00 21.18 260 ASN B CA 1
ATOM 1386 C C . ASN B 1 60 ? -23.557 0.006 2.559 1.00 20.54 260 ASN B C 1
ATOM 1387 O O . ASN B 1 60 ? -23.493 0.037 3.806 1.00 15.09 260 ASN B O 1
ATOM 1392 N N . LEU B 1 61 ? -23.015 -0.990 1.851 1.00 20.28 261 LEU B N 1
ATOM 1393 C CA . LEU B 1 61 ? -22.345 -2.096 2.569 1.00 20.19 261 LEU B CA 1
ATOM 1394 C C . LEU B 1 61 ? -21.036 -1.647 3.225 1.00 19.37 261 LEU B C 1
ATOM 1395 O O . LEU B 1 61 ? -20.721 -2.087 4.338 1.00 19.64 261 LEU B O 1
ATOM 1400 N N . ALA B 1 62 ? -20.267 -0.778 2.540 1.00 19.93 262 ALA B N 1
ATOM 1401 C CA . ALA B 1 62 ? -19.023 -0.252 3.141 1.00 21.37 262 ALA B CA 1
ATOM 1402 C C . ALA B 1 62 ? -19.320 0.576 4.404 1.00 20.50 262 ALA B C 1
ATOM 1403 O O . ALA B 1 62 ? -18.597 0.519 5.444 1.00 20.44 262 ALA B O 1
ATOM 1405 N N . ALA B 1 63 ? -20.307 1.429 4.281 1.00 21.89 263 ALA B N 1
ATOM 1406 C CA . ALA B 1 63 ? -20.750 2.284 5.432 1.00 22.19 263 ALA B CA 1
ATOM 1407 C C . ALA B 1 63 ? -21.144 1.396 6.640 1.00 23.43 263 ALA B C 1
ATOM 1408 O O . ALA B 1 63 ? -20.676 1.623 7.772 1.00 23.08 263 ALA B O 1
ATOM 1410 N N . ARG B 1 64 ? -21.940 0.353 6.432 1.00 21.80 264 ARG B N 1
ATOM 1411 C CA . ARG B 1 64 ? -22.231 -0.559 7.572 1.00 23.51 264 ARG B CA 1
ATOM 1412 C C . ARG B 1 64 ? -21.001 -1.353 8.083 1.00 23.21 264 ARG B C 1
ATOM 1413 O O . ARG B 1 64 ? -20.871 -1.700 9.295 1.00 23.34 264 ARG B O 1
ATOM 1421 N N . ALA B 1 65 ? -20.121 -1.708 7.166 1.00 21.86 265 ALA B N 1
ATOM 1422 C CA . ALA B 1 65 ? -18.920 -2.436 7.588 1.00 23.54 265 ALA B CA 1
ATOM 1423 C C . ALA B 1 65 ? -18.068 -1.519 8.516 1.00 22.81 265 ALA B C 1
ATOM 1424 O O . ALA B 1 65 ? -17.573 -1.944 9.524 1.00 23.91 265 ALA B O 1
ATOM 1426 N N . LEU B 1 66 ? -17.929 -0.280 8.140 1.00 23.19 266 LEU B N 1
ATOM 1427 C CA . LEU B 1 66 ? -17.178 0.714 8.914 1.00 24.40 266 LEU B CA 1
ATOM 1428 C C . LEU B 1 66 ? -17.770 1.083 10.292 1.00 25.95 266 LEU B C 1
ATOM 1429 O O . LEU B 1 66 ? -17.015 1.386 11.230 1.00 28.19 266 LEU B O 1
ATOM 1434 N N . GLU B 1 67 ? -19.080 0.988 10.432 1.00 26.78 267 GLU B N 1
ATOM 1435 C CA . GLU B 1 67 ? -19.747 1.030 11.758 1.00 27.18 267 GLU B CA 1
ATOM 1436 C C . GLU B 1 67 ? -19.463 -0.190 12.663 1.00 29.09 267 GLU B C 1
ATOM 1437 O O . GLU B 1 67 ? -19.258 -0.037 13.885 1.00 28.07 267 GLU B O 1
ATOM 1443 N N . ALA B 1 68 ? -19.478 -1.396 12.091 1.00 28.80 268 ALA B N 1
ATOM 1444 C CA . ALA B 1 68 ? -19.115 -2.589 12.850 1.00 30.21 268 ALA B CA 1
ATOM 1445 C C . ALA B 1 68 ? -17.646 -2.558 13.312 1.00 30.34 268 ALA B C 1
ATOM 1446 O O . ALA B 1 68 ? -17.340 -2.925 14.449 1.00 30.97 268 ALA B O 1
ATOM 1448 N N . LEU B 1 69 ? -16.760 -2.148 12.414 1.00 29.17 269 LEU B N 1
ATOM 1449 C CA . LEU B 1 69 ? -15.324 -2.065 12.663 1.00 28.70 269 LEU B CA 1
ATOM 1450 C C . LEU B 1 69 ? -14.648 -0.860 11.935 1.00 28.34 269 LEU B C 1
ATOM 1451 O O . LEU B 1 69 ? -14.387 -0.899 10.720 1.00 27.88 269 LEU B O 1
ATOM 1456 N N . PRO B 1 70 ? -14.444 0.235 12.654 1.00 28.61 270 PRO B N 1
ATOM 1457 C CA . PRO B 1 70 ? -13.821 1.446 12.086 1.00 29.05 270 PRO B CA 1
ATOM 1458 C C . PRO B 1 70 ? -12.521 1.224 11.301 1.00 28.93 270 PRO B C 1
ATOM 1459 O O . PRO B 1 70 ? -12.279 1.855 10.284 1.00 32.13 270 PRO B O 1
ATOM 1463 N N . GLU B 1 71 ? -11.745 0.260 11.730 1.00 28.01 271 GLU B N 1
ATOM 1464 C CA . GLU B 1 71 ? -10.455 -0.081 11.154 1.00 26.77 271 GLU B CA 1
ATOM 1465 C C . GLU B 1 71 ? -10.580 -1.005 9.924 1.00 25.94 271 GLU B C 1
ATOM 1466 O O . GLU B 1 71 ? -9.576 -1.337 9.305 1.00 23.88 271 GLU B O 1
ATOM 1472 N N . ILE B 1 72 ? -11.821 -1.357 9.509 1.00 23.07 272 ILE B N 1
ATOM 1473 C CA . ILE B 1 72 ? -11.995 -2.222 8.339 1.00 21.20 272 ILE B CA 1
ATOM 1474 C C . ILE B 1 72 ? -11.568 -1.513 7.042 1.00 20.77 272 ILE B C 1
ATOM 1475 O O . ILE B 1 72 ? -11.358 -2.166 5.980 1.00 21.82 272 ILE B O 1
ATOM 1480 N N . GLY B 1 73 ? -11.379 -0.188 7.085 1.00 19.38 273 GLY B N 1
ATOM 1481 C CA . GLY B 1 73 ? -10.825 0.505 5.923 1.00 17.59 273 GLY B CA 1
ATOM 1482 C C . GLY B 1 73 ? -9.465 -0.096 5.501 1.00 21.23 273 GLY B C 1
ATOM 1483 O O . GLY B 1 73 ? -9.038 0.058 4.376 1.00 20.88 273 GLY B O 1
ATOM 1484 N N . LEU B 1 74 ? -8.745 -0.766 6.406 1.00 21.97 274 LEU B N 1
ATOM 1485 C CA . LEU B 1 74 ? -7.538 -1.481 5.986 1.00 23.91 274 LEU B CA 1
ATOM 1486 C C . LEU B 1 74 ? -7.750 -2.665 5.004 1.00 24.53 274 LEU B C 1
ATOM 1487 O O . LEU B 1 74 ? -6.760 -3.189 4.440 1.00 23.99 274 LEU B O 1
ATOM 1492 N N . LEU B 1 75 ? -9.006 -3.088 4.837 1.00 25.64 275 LEU B N 1
ATOM 1493 C CA . LEU B 1 75 ? -9.384 -4.238 4.001 1.00 28.31 275 LEU B CA 1
ATOM 1494 C C . LEU B 1 75 ? -10.220 -3.813 2.759 1.00 30.42 275 LEU B C 1
ATOM 1495 O O . LEU B 1 75 ? -10.352 -4.587 1.806 1.00 32.32 275 LEU B O 1
ATOM 1500 N N . LEU B 1 76 ? -10.706 -2.569 2.745 1.00 30.43 276 LEU B N 1
ATOM 1501 C CA . LEU B 1 76 ? -11.562 -2.078 1.669 1.00 30.51 276 LEU B CA 1
ATOM 1502 C C . LEU B 1 76 ? -10.748 -1.378 0.581 1.00 30.29 276 LEU B C 1
ATOM 1503 O O . LEU B 1 76 ? -9.705 -0.852 0.851 1.00 30.80 276 LEU B O 1
ATOM 1508 N N . PRO B 1 77 ? -11.216 -1.300 -0.654 1.00 30.04 277 PRO B N 1
ATOM 1509 C CA . PRO B 1 77 ? -12.495 -1.831 -1.088 1.00 29.23 277 PRO B CA 1
ATOM 1510 C C . PRO B 1 77 ? -12.276 -3.278 -1.570 1.00 28.74 277 PRO B C 1
ATOM 1511 O O . PRO B 1 77 ? -11.224 -3.876 -1.297 1.00 25.82 277 PRO B O 1
ATOM 1515 N N . CYS B 1 78 ? -13.249 -3.802 -2.293 1.00 27.08 278 CYS B N 1
ATOM 1516 C CA . CYS B 1 78 ? -13.207 -5.195 -2.687 1.00 28.07 278 CYS B CA 1
ATOM 1517 C C . CYS B 1 78 ? -12.406 -5.242 -3.998 1.00 26.34 278 CYS B C 1
ATOM 1518 O O . CYS B 1 78 ? -12.826 -4.652 -4.978 1.00 26.65 278 CYS B O 1
ATOM 1521 N N . ASN B 1 79 ? -11.262 -5.939 -4.017 1.00 23.90 279 ASN B N 1
ATOM 1522 C CA . ASN B 1 79 ? -10.456 -6.016 -5.230 1.00 22.62 279 ASN B CA 1
ATOM 1523 C C . ASN B 1 79 ? -11.073 -6.919 -6.326 1.00 20.65 279 ASN B C 1
ATOM 1524 O O . ASN B 1 79 ? -11.610 -8.003 -6.017 1.00 19.69 279 ASN B O 1
ATOM 1529 N N . VAL B 1 80 ? -11.044 -6.408 -7.577 1.00 19.36 280 VAL B N 1
ATOM 1530 C CA . VAL B 1 80 ? -11.329 -7.170 -8.781 1.00 19.79 280 VAL B CA 1
ATOM 1531 C C . VAL B 1 80 ? -10.093 -7.150 -9.704 1.00 18.83 280 VAL B C 1
ATOM 1532 O O . VAL B 1 80 ? -9.633 -6.069 -10.151 1.00 20.86 280 VAL B O 1
ATOM 1536 N N . VAL B 1 81 ? -9.576 -8.333 -9.995 1.00 15.55 281 VAL B N 1
ATOM 1537 C CA . VAL B 1 81 ? -8.356 -8.446 -10.841 1.00 16.15 281 VAL B CA 1
ATOM 1538 C C . VAL B 1 81 ? -8.804 -8.790 -12.264 1.00 17.22 281 VAL B C 1
ATOM 1539 O O . VAL B 1 81 ? -9.658 -9.597 -12.418 1.00 18.99 281 VAL B O 1
ATOM 1543 N N . LEU B 1 82 ? -8.252 -8.149 -13.290 1.00 20.98 282 LEU B N 1
ATOM 1544 C CA . LEU B 1 82 ? -8.378 -8.719 -14.642 1.00 20.87 282 LEU B CA 1
ATOM 1545 C C . LEU B 1 82 ? -6.967 -8.923 -15.089 1.00 20.59 282 LEU B C 1
ATOM 1546 O O . LEU B 1 82 ? -6.167 -7.984 -15.015 1.00 18.74 282 LEU B O 1
ATOM 1551 N N . ARG B 1 83 ? -6.651 -10.154 -15.537 1.00 20.77 283 ARG B N 1
ATOM 1552 C CA . ARG B 1 83 ? -5.312 -10.482 -15.912 1.00 22.48 283 ARG B CA 1
ATOM 1553 C C . ARG B 1 83 ? -5.252 -11.348 -17.164 1.00 24.02 283 ARG B C 1
ATOM 1554 O O . ARG B 1 83 ? -6.078 -12.246 -17.357 1.00 24.18 283 ARG B O 1
ATOM 1562 N N . GLU B 1 84 ? -4.295 -11.050 -18.032 1.00 26.52 284 GLU B N 1
ATOM 1563 C CA . GLU B 1 84 ? -4.004 -11.973 -19.125 1.00 28.81 284 GLU B CA 1
ATOM 1564 C C . GLU B 1 84 ? -3.758 -13.335 -18.558 1.00 31.08 284 GLU B C 1
ATOM 1565 O O . GLU B 1 84 ? -2.893 -13.543 -17.705 1.00 29.94 284 GLU B O 1
ATOM 1571 N N . ALA B 1 85 ? -4.537 -14.297 -18.998 1.00 34.29 285 ALA B N 1
ATOM 1572 C CA . ALA B 1 85 ? -4.296 -15.629 -18.516 1.00 38.70 285 ALA B CA 1
ATOM 1573 C C . ALA B 1 85 ? -3.961 -16.513 -19.726 1.00 41.93 285 ALA B C 1
ATOM 1574 O O . ALA B 1 85 ? -3.758 -16.011 -20.861 1.00 43.29 285 ALA B O 1
ATOM 1576 N N . GLU B 1 86 ? -3.905 -17.817 -19.484 1.00 45.42 286 GLU B N 1
ATOM 1577 C CA . GLU B 1 86 ? -3.678 -18.800 -20.542 1.00 48.47 286 GLU B CA 1
ATOM 1578 C C . GLU B 1 86 ? -4.831 -18.798 -21.589 1.00 49.32 286 GLU B C 1
ATOM 1579 O O . GLU B 1 86 ? -4.616 -18.472 -22.775 1.00 49.98 286 GLU B O 1
ATOM 1585 N N . GLU B 1 87 ? -6.049 -19.131 -21.156 1.00 49.91 287 GLU B N 1
ATOM 1586 C CA . GLU B 1 87 ? -7.155 -19.235 -22.109 1.00 49.65 287 GLU B CA 1
ATOM 1587 C C . GLU B 1 87 ? -8.067 -18.012 -22.190 1.00 48.47 287 GLU B C 1
ATOM 1588 O O . GLU B 1 87 ? -9.299 -18.195 -22.321 1.00 48.87 287 GLU B O 1
ATOM 1594 N N . GLY B 1 88 ? -7.471 -16.801 -22.147 1.00 45.55 288 GLY B N 1
ATOM 1595 C CA . GLY B 1 88 ? -8.160 -15.511 -22.236 1.00 42.58 288 GLY B CA 1
ATOM 1596 C C . GLY B 1 88 ? -7.807 -14.492 -21.139 1.00 40.69 288 GLY B C 1
ATOM 1597 O O . GLY B 1 88 ? -6.651 -14.439 -20.672 1.00 40.65 288 GLY B O 1
ATOM 1598 N N . VAL B 1 89 ? -8.805 -13.702 -20.714 1.00 38.72 289 VAL B N 1
ATOM 1599 C CA . VAL B 1 89 ? -8.673 -12.753 -19.594 1.00 36.11 289 VAL B CA 1
ATOM 1600 C C . VAL B 1 89 ? -9.434 -13.259 -18.397 1.00 34.72 289 VAL B C 1
ATOM 1601 O O . VAL B 1 89 ? -10.645 -13.498 -18.474 1.00 36.24 289 VAL B O 1
ATOM 1605 N N . GLU B 1 90 ? -8.703 -13.526 -17.322 1.00 32.05 290 GLU B N 1
ATOM 1606 C CA . GLU B 1 90 ? -9.303 -14.095 -16.114 1.00 29.67 290 GLU B CA 1
ATOM 1607 C C . GLU B 1 90 ? -9.751 -12.932 -15.214 1.00 27.84 290 GLU B C 1
ATOM 1608 O O . GLU B 1 90 ? -8.982 -11.996 -14.952 1.00 27.45 290 GLU B O 1
ATOM 1614 N N . VAL B 1 91 ? -10.988 -13.006 -14.767 1.00 26.71 291 VAL B N 1
ATOM 1615 C CA . VAL B 1 91 ? -11.522 -12.033 -13.785 1.00 25.12 291 VAL B CA 1
ATOM 1616 C C . VAL B 1 91 ? -11.529 -12.786 -12.463 1.00 24.20 291 VAL B C 1
ATOM 1617 O O . VAL B 1 91 ? -12.057 -13.898 -12.388 1.00 24.74 291 VAL B O 1
ATOM 1621 N N . LEU B 1 92 ? -10.941 -12.177 -11.438 1.00 22.76 292 LEU B N 1
ATOM 1622 C CA . LEU B 1 92 ? -10.967 -12.694 -10.066 1.00 21.37 292 LEU B CA 1
ATOM 1623 C C . LEU B 1 92 ? -11.630 -11.665 -9.162 1.00 21.31 292 LEU B C 1
ATOM 1624 O O . LEU B 1 92 ? -11.283 -10.494 -9.218 1.00 20.54 292 LEU B O 1
ATOM 1629 N N . ILE B 1 93 ? -12.523 -12.110 -8.280 1.00 21.14 293 ILE B N 1
ATOM 1630 C CA . ILE B 1 93 ? -13.159 -11.187 -7.325 1.00 22.18 293 ILE B CA 1
ATOM 1631 C C . ILE B 1 93 ? -12.825 -11.687 -5.886 1.00 22.86 293 ILE B C 1
ATOM 1632 O O . ILE B 1 93 ? -12.954 -12.883 -5.557 1.00 21.54 293 ILE B O 1
ATOM 1637 N N . GLN B 1 94 ? -12.317 -10.772 -5.077 1.00 24.18 294 GLN B N 1
ATOM 1638 C CA . GLN B 1 94 ? -12.069 -11.021 -3.673 1.00 25.95 294 GLN B CA 1
ATOM 1639 C C . GLN B 1 94 ? -13.432 -11.412 -3.071 1.00 27.45 294 GLN B C 1
ATOM 1640 O O . GLN B 1 94 ? -14.452 -10.748 -3.303 1.00 27.20 294 GLN B O 1
ATOM 1646 N N . ASP B 1 95 ? -13.440 -12.496 -2.311 1.00 27.85 295 ASP B N 1
ATOM 1647 C CA . ASP B 1 95 ? -14.609 -12.992 -1.654 1.00 28.45 295 ASP B CA 1
ATOM 1648 C C . ASP B 1 95 ? -14.652 -12.385 -0.265 1.00 28.98 295 ASP B C 1
ATOM 1649 O O . ASP B 1 95 ? -13.739 -12.602 0.557 1.00 28.13 295 ASP B O 1
ATOM 1654 N N . PRO B 1 96 ? -15.666 -11.562 -0.011 1.00 28.75 296 PRO B N 1
ATOM 1655 C CA . PRO B 1 96 ? -15.754 -10.815 1.248 1.00 29.76 296 PRO B CA 1
ATOM 1656 C C . PRO B 1 96 ? -15.677 -11.704 2.487 1.00 30.81 296 PRO B C 1
ATOM 1657 O O . PRO B 1 96 ? -15.026 -11.297 3.460 1.00 31.35 296 PRO B O 1
ATOM 1661 N N . LYS B 1 97 ? -16.287 -12.898 2.424 1.00 31.41 297 LYS B N 1
ATOM 1662 C CA . LYS B 1 97 ? -16.281 -13.863 3.510 1.00 32.78 297 LYS B CA 1
ATOM 1663 C C . LYS B 1 97 ? -14.874 -14.286 3.911 1.00 33.21 297 LYS B C 1
ATOM 1664 O O . LYS B 1 97 ? -14.558 -14.353 5.095 1.00 34.61 297 LYS B O 1
ATOM 1670 N N . GLU B 1 98 ? -14.007 -14.483 2.928 1.00 32.50 298 GLU B N 1
ATOM 1671 C CA . GLU B 1 98 ? -12.653 -14.938 3.198 1.00 32.22 298 GLU B CA 1
ATOM 1672 C C . GLU B 1 98 ? -11.848 -13.786 3.745 1.00 32.14 298 GLU B C 1
ATOM 1673 O O . GLU B 1 98 ? -11.120 -13.918 4.711 1.00 30.31 298 GLU B O 1
ATOM 1679 N N . MET B 1 99 ? -12.031 -12.620 3.142 1.00 33.09 299 MET B N 1
ATOM 1680 C CA . MET B 1 99 ? -11.318 -11.425 3.554 1.00 35.33 299 MET B CA 1
ATOM 1681 C C . MET B 1 99 ? -11.519 -11.145 5.040 1.00 35.59 299 MET B C 1
ATOM 1682 O O . MET B 1 99 ? -10.546 -10.931 5.777 1.00 36.67 299 MET B O 1
ATOM 1687 N N . PHE B 1 100 ? -12.766 -11.153 5.482 1.00 35.09 300 PHE B N 1
ATOM 1688 C CA . PHE B 1 100 ? -13.063 -10.818 6.858 1.00 36.43 300 PHE B CA 1
ATOM 1689 C C . PHE B 1 100 ? -12.439 -11.807 7.872 1.00 37.16 300 PHE B C 1
ATOM 1690 O O . PHE B 1 100 ? -12.338 -11.486 9.047 1.00 36.93 300 PHE B O 1
ATOM 1698 N N . ARG B 1 101 ? -11.974 -12.961 7.414 1.00 38.06 301 ARG B N 1
ATOM 1699 C CA . ARG B 1 101 ? -11.405 -13.981 8.328 1.00 40.08 301 ARG B CA 1
ATOM 1700 C C . ARG B 1 101 ? -10.191 -13.484 9.111 1.00 40.07 301 ARG B C 1
ATOM 1701 O O . ARG B 1 101 ? -9.986 -13.880 10.240 1.00 40.64 301 ARG B O 1
ATOM 1709 N N . VAL B 1 102 ? -9.392 -12.616 8.483 1.00 40.22 302 VAL B N 1
ATOM 1710 C CA . VAL B 1 102 ? -8.290 -11.922 9.143 1.00 39.51 302 VAL B CA 1
ATOM 1711 C C . VAL B 1 102 ? -8.734 -11.074 10.360 1.00 38.82 302 VAL B C 1
ATOM 1712 O O . VAL B 1 102 ? -7.907 -10.694 11.181 1.00 39.73 302 VAL B O 1
ATOM 1716 N N . LEU B 1 103 ? -10.019 -10.776 10.467 1.00 36.88 303 LEU B N 1
ATOM 1717 C CA . LEU B 1 103 ? -10.490 -9.872 11.518 1.00 36.49 303 LEU B CA 1
ATOM 1718 C C . LEU B 1 103 ? -10.627 -10.565 12.890 1.00 36.64 303 LEU B C 1
ATOM 1719 O O . LEU B 1 103 ? -10.732 -11.782 12.949 1.00 34.53 303 LEU B O 1
ATOM 1724 N N . PRO B 1 104 ? -10.669 -9.804 13.985 1.00 37.87 304 PRO B N 1
ATOM 1725 C CA . PRO B 1 104 ? -10.808 -10.425 15.301 1.00 39.02 304 PRO B CA 1
ATOM 1726 C C . PRO B 1 104 ? -12.040 -11.336 15.277 1.00 38.76 304 PRO B C 1
ATOM 1727 O O . PRO B 1 104 ? -13.000 -11.028 14.552 1.00 38.83 304 PRO B O 1
ATOM 1731 N N . GLU B 1 105 ? -12.000 -12.442 16.004 1.00 38.15 305 GLU B N 1
ATOM 1732 C CA . GLU B 1 105 ? -13.165 -13.318 16.143 1.00 39.02 305 GLU B CA 1
ATOM 1733 C C . GLU B 1 105 ? -14.435 -12.562 16.598 1.00 37.56 305 GLU B C 1
ATOM 1734 O O . GLU B 1 105 ? -15.541 -12.812 16.096 1.00 38.05 305 GLU B O 1
ATOM 1740 N N . ALA B 1 106 ? -14.235 -11.639 17.538 1.00 36.79 306 ALA B N 1
ATOM 1741 C CA . ALA B 1 106 ? -15.297 -10.761 18.082 1.00 36.77 306 ALA B CA 1
ATOM 1742 C C . ALA B 1 106 ? -16.173 -9.957 17.080 1.00 35.71 306 ALA B C 1
ATOM 1743 O O . ALA B 1 106 ? -17.340 -9.667 17.413 1.00 35.15 306 ALA B O 1
ATOM 1745 N N . THR B 1 107 ? -15.612 -9.609 15.906 1.00 34.44 307 THR B N 1
ATOM 1746 C CA . THR B 1 107 ? -16.254 -8.791 14.843 1.00 34.67 307 THR B CA 1
ATOM 1747 C C . THR B 1 107 ? -16.923 -9.643 13.743 1.00 35.50 307 THR B C 1
ATOM 1748 O O . THR B 1 107 ? -17.722 -9.133 12.924 1.00 35.13 307 THR B O 1
ATOM 1752 N N . GLN B 1 108 ? -16.574 -10.932 13.696 1.00 35.72 308 GLN B N 1
ATOM 1753 C CA . GLN B 1 108 ? -17.026 -11.815 12.617 1.00 35.41 308 GLN B CA 1
ATOM 1754 C C . GLN B 1 108 ? -18.551 -11.950 12.481 1.00 33.68 308 GLN B C 1
ATOM 1755 O O . GLN B 1 108 ? -19.089 -11.748 11.369 1.00 32.49 308 GLN B O 1
ATOM 1761 N N . ARG B 1 109 ? -19.240 -12.291 13.590 1.00 31.73 309 ARG B N 1
ATOM 1762 C CA . ARG B 1 109 ? -20.690 -12.384 13.549 1.00 31.35 309 ARG B CA 1
ATOM 1763 C C . ARG B 1 109 ? -21.309 -11.087 13.089 1.00 30.21 309 ARG B C 1
ATOM 1764 O O . ARG B 1 109 ? -22.195 -11.137 12.249 1.00 29.92 309 ARG B O 1
ATOM 1772 N N . ALA B 1 110 ? -20.906 -9.936 13.649 1.00 28.14 310 ALA B N 1
ATOM 1773 C CA . ALA B 1 110 ? -21.569 -8.693 13.248 1.00 28.21 310 ALA B CA 1
ATOM 1774 C C . ALA B 1 110 ? -21.377 -8.391 11.756 1.00 28.02 310 ALA B C 1
ATOM 1775 O O . ALA B 1 110 ? -22.271 -7.818 11.075 1.00 28.24 310 ALA B O 1
ATOM 1777 N N . LEU B 1 111 ? -20.212 -8.802 11.232 1.00 26.62 311 LEU B N 1
ATOM 1778 C CA . LEU B 1 111 ? -19.878 -8.578 9.824 1.00 25.67 311 LEU B CA 1
ATOM 1779 C C . LEU B 1 111 ? -20.450 -9.559 8.835 1.00 24.95 311 LEU B C 1
ATOM 1780 O O . LEU B 1 111 ? -20.465 -9.240 7.647 1.00 25.17 311 LEU B O 1
ATOM 1785 N N . ALA B 1 112 ? -20.856 -10.747 9.303 1.00 24.28 312 ALA B N 1
ATOM 1786 C CA . ALA B 1 112 ? -21.284 -11.853 8.427 1.00 23.79 312 ALA B CA 1
ATOM 1787 C C . ALA B 1 112 ? -22.396 -11.458 7.454 1.00 24.00 312 ALA B C 1
ATOM 1788 O O . ALA B 1 112 ? -22.268 -11.741 6.274 1.00 23.99 312 ALA B O 1
ATOM 1790 N N . PRO B 1 113 ? -23.447 -10.736 7.865 1.00 25.37 313 PRO B N 1
ATOM 1791 C CA . PRO B 1 113 ? -24.499 -10.433 6.894 1.00 24.31 313 PRO B CA 1
ATOM 1792 C C . PRO B 1 113 ? -24.090 -9.375 5.916 1.00 25.96 313 PRO B C 1
ATOM 1793 O O . PRO B 1 113 ? -24.613 -9.349 4.776 1.00 24.33 313 PRO B O 1
ATOM 1797 N N . VAL B 1 114 ? -23.205 -8.443 6.306 1.00 26.53 314 VAL B N 1
ATOM 1798 C CA . VAL B 1 114 ? -22.762 -7.548 5.234 1.00 25.43 314 VAL B CA 1
ATOM 1799 C C . VAL B 1 114 ? -21.887 -8.331 4.207 1.00 24.53 314 VAL B C 1
ATOM 1800 O O . VAL B 1 114 ? -22.028 -8.106 2.998 1.00 22.44 314 VAL B O 1
ATOM 1804 N N . ALA B 1 115 ? -20.983 -9.224 4.683 1.00 22.14 315 ALA B N 1
ATOM 1805 C CA . ALA B 1 115 ? -20.175 -10.073 3.785 1.00 22.57 315 ALA B CA 1
ATOM 1806 C C . ALA B 1 115 ? -21.026 -10.992 2.907 1.00 22.21 315 ALA B C 1
ATOM 1807 O O . ALA B 1 115 ? -20.745 -11.139 1.714 1.00 21.83 315 ALA B O 1
ATOM 1809 N N . GLU B 1 116 ? -22.092 -11.566 3.464 1.00 22.65 316 GLU B N 1
ATOM 1810 C CA . GLU B 1 116 ? -23.005 -12.455 2.674 1.00 24.83 316 GLU B CA 1
ATOM 1811 C C . GLU B 1 116 ? -23.677 -11.680 1.544 1.00 23.35 316 GLU B C 1
ATOM 1812 O O . GLU B 1 116 ? -23.747 -12.116 0.379 1.00 24.23 316 GLU B O 1
ATOM 1818 N N . GLU B 1 117 ? -24.192 -10.509 1.879 1.00 22.17 317 GLU B N 1
ATOM 1819 C CA . GLU B 1 117 ? -24.844 -9.654 0.885 1.00 19.91 317 GLU B CA 1
ATOM 1820 C C . GLU B 1 117 ? -23.876 -9.216 -0.227 1.00 20.40 317 GLU B C 1
ATOM 1821 O O . GLU B 1 117 ? -24.229 -9.246 -1.430 1.00 18.78 317 GLU B O 1
ATOM 1827 N N . ALA B 1 118 ? -22.661 -8.794 0.153 1.00 18.86 318 ALA B N 1
ATOM 1828 C CA . ALA B 1 118 ? -21.609 -8.427 -0.829 1.00 18.98 318 ALA B CA 1
ATOM 1829 C C . ALA B 1 118 ? -21.299 -9.589 -1.787 1.00 18.94 318 ALA B C 1
ATOM 1830 O O . ALA B 1 118 ? -21.288 -9.4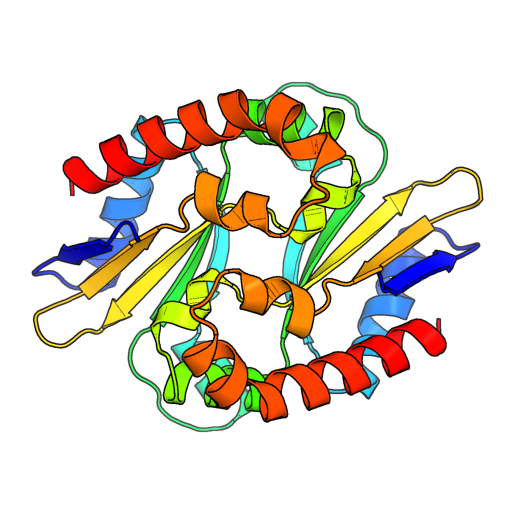14 -3.010 1.00 19.85 318 ALA B O 1
ATOM 1832 N N . ARG B 1 119 ? -21.010 -10.749 -1.202 1.00 19.65 319 ARG B N 1
ATOM 1833 C CA . ARG B 1 119 ? -20.635 -11.926 -1.935 1.00 19.91 319 ARG B CA 1
ATOM 1834 C C . ARG B 1 119 ? -21.786 -12.326 -2.857 1.00 20.75 319 ARG B C 1
ATOM 1835 O O . ARG B 1 119 ? -21.519 -12.686 -4.033 1.00 21.16 319 ARG B O 1
ATOM 1843 N N . THR B 1 120 ? -23.044 -12.284 -2.382 1.00 20.39 320 THR B N 1
ATOM 1844 C CA . THR B 1 120 ? -24.140 -12.609 -3.345 1.00 22.25 320 THR B CA 1
ATOM 1845 C C . THR B 1 120 ? -24.251 -11.661 -4.524 1.00 21.26 320 THR B C 1
ATOM 1846 O O . THR B 1 120 ? -24.324 -12.083 -5.685 1.00 23.06 320 THR B O 1
ATOM 1850 N N . ARG B 1 121 ? -24.084 -10.366 -4.278 1.00 21.11 321 ARG B N 1
ATOM 1851 C CA . ARG B 1 121 ? -24.024 -9.430 -5.392 1.00 19.41 321 ARG B CA 1
ATOM 1852 C C . ARG B 1 121 ? -22.864 -9.618 -6.362 1.00 20.78 321 ARG B C 1
ATOM 1853 O O . ARG B 1 121 ? -23.041 -9.535 -7.590 1.00 18.88 321 ARG B O 1
ATOM 1861 N N . LEU B 1 122 ? -21.663 -9.779 -5.822 1.00 20.34 322 LEU B N 1
ATOM 1862 C CA . LEU B 1 122 ? -20.455 -10.065 -6.629 1.00 21.55 322 LEU B CA 1
ATOM 1863 C C . LEU B 1 122 ? -20.586 -11.338 -7.489 1.00 21.91 322 LEU B C 1
ATOM 1864 O O . LEU B 1 122 ? -20.270 -11.282 -8.703 1.00 23.28 322 LEU B O 1
ATOM 1869 N N . SER B 1 123 ? -21.018 -12.457 -6.884 1.00 25.31 323 SER B N 1
ATOM 1870 C CA . SER B 1 123 ? -21.158 -13.738 -7.629 1.00 27.44 323 SER B CA 1
ATOM 1871 C C . SER B 1 123 ? -22.230 -13.618 -8.680 1.00 27.95 323 SER B C 1
ATOM 1872 O O . SER B 1 123 ? -22.062 -14.149 -9.798 1.00 28.90 323 SER B O 1
ATOM 1875 N N . ARG B 1 124 ? -23.276 -12.800 -8.407 1.00 27.62 324 ARG B N 1
ATOM 1876 C CA . ARG B 1 124 ? -24.242 -12.470 -9.461 1.00 27.11 324 ARG B CA 1
ATOM 1877 C C . ARG B 1 124 ? -23.616 -11.748 -10.619 1.00 27.36 324 ARG B C 1
ATOM 1878 O O . ARG B 1 124 ? -23.808 -12.156 -11.785 1.00 29.34 324 ARG B O 1
ATOM 1886 N N . ALA B 1 125 ? -22.874 -10.674 -10.351 1.00 25.98 325 ALA B N 1
ATOM 1887 C CA . ALA B 1 125 ? -22.137 -9.981 -11.399 1.00 26.83 325 ALA B CA 1
ATOM 1888 C C . ALA B 1 125 ? -21.175 -10.922 -12.188 1.00 29.22 325 ALA B C 1
ATOM 1889 O O . ALA B 1 125 ? -21.151 -10.901 -13.422 1.00 30.01 325 ALA B O 1
ATOM 1891 N N . LEU B 1 126 ? -20.469 -11.794 -11.480 1.00 30.83 326 LEU B N 1
ATOM 1892 C CA . LEU B 1 126 ? -19.519 -12.721 -12.111 1.00 33.55 326 LEU B CA 1
ATOM 1893 C C . LEU B 1 126 ? -20.276 -13.721 -13.008 1.00 35.75 326 LEU B C 1
ATOM 1894 O O . LEU B 1 126 ? -19.831 -14.038 -14.124 1.00 36.23 326 LEU B O 1
ATOM 1899 N N . SER B 1 127 ? -21.423 -14.196 -12.532 1.00 37.19 327 SER B N 1
ATOM 1900 C CA . SER B 1 127 ? -22.216 -15.133 -13.320 1.00 39.57 327 SER B CA 1
ATOM 1901 C C . SER B 1 127 ? -22.728 -14.571 -14.678 1.00 40.59 327 SER B C 1
ATOM 1902 O O . SER B 1 127 ? -22.938 -15.341 -15.624 1.00 40.96 327 SER B O 1
ATOM 1905 N N . ARG B 1 128 ? -22.828 -13.241 -14.810 1.00 41.53 328 ARG B N 1
ATOM 1906 C CA . ARG B 1 128 ? -23.398 -12.623 -16.011 1.00 42.08 328 ARG B CA 1
ATOM 1907 C C . ARG B 1 128 ? -22.372 -12.269 -17.097 1.00 42.73 328 ARG B C 1
ATOM 1908 O O . ARG B 1 128 ? -22.747 -11.911 -18.219 1.00 42.98 328 ARG B O 1
ATOM 1916 N N . LEU B 1 129 ? -21.086 -12.377 -16.756 1.00 43.01 329 LEU B N 1
ATOM 1917 C CA . LEU B 1 129 ? -19.957 -12.128 -17.674 1.00 43.12 329 LEU B CA 1
ATOM 1918 C C . LEU B 1 129 ? -19.809 -13.133 -18.820 1.00 44.03 329 LEU B C 1
ATOM 1919 O O . LEU B 1 129 ? -19.911 -14.358 -18.623 1.00 44.37 329 LEU B O 1
#

Foldseek 3Di:
DLKDFDQAALVRVVVLLQVLLVVLQKHWDDKDFPQVVCCVPPVDHDFTKMKTFIARVVLVVVLCVLPVVCVVLGDWIWMWTADPSHIMIDTHQQLVSCVVDPPVSSVVSVVSSVSVNVSNSSSSVVD/DQKDFDQDDPVVVVVLLQVLLVVLQKHWPDKDFPQVVCCVPPVDGDFTKMKTFIARVVLVVQLCVLPVPCVVQHDWIWMWTQDDNHTMIHTHQLLVSCVPPDPVSNVSSVVSSVSVNVSSSSSSVVD

CATH classification: 3.30.310.70

Radius of gyration: 17.56 Å; Cα contacts (8 Å, |Δi|>4): 464; chains: 2; bounding box: 38×42×45 Å

InterPro domains:
  IPR005180 Domain of unknown function DUF302 [PF03625] (5-128)
  IPR005180 Domain of unknown function DUF302 [cd14797] (4-129)
  IPR016796 Uncharacterised conserved protein UCP021774 [PIRSF021774] (2-128)
  IPR035923 TT1751-like domain superfamily [G3DSA:3.30.310.70] (1-129)
  IPR035923 TT1751-like domain superfamily [SSF103247] (6-128)

Organism: Thermus thermophilus (NCBI:txid274)

Sequence (254 aa):
GMRKTLKATLAEARAQVEAALKEEGFGILTEIDVAATLKAKLGLEKPPYLILGACNPNLAARALEALPEIGLLLPCNVVLREAEEGVEVLIQDPKEMFRVLPEATQRALAPVAEEARTRLSRALSRLGMRKTLKATLAEARAQVEAALKEEGFGILTEIDVAATLKAKLGLEKPPYLILGACNPNLAARALEALPEIGLLLPCNVVLREAEEGVEVLIQDPKEMFRVLPEATQRALAPVAEEARTRLSRALSRL